Protein AF-0000000066293215 (afdb_homodimer)

InterPro domains:
  IPR032808 DoxX family [PF07681] (15-100)
  IPR051907 DoxX-like inner membrane-associated oxidoreductase [PTHR33452] (13-148)

Sequence (302 aa):
MKDCKMQGIGSGVSLLILRFFLAWEFFESGLEKWNGQNWFAEIQDRFPFPFNLIPADINWHVAMGSELIFPFLLIFGVLTRFSALSLTILISVAWYSIHADSGYNVCDNGYKLPLIYVVTLLILITQGAGKLSLDTLIKKVYPTKSWLKFLMKDCKMQGIGSGVSLLILRFFLAWEFFESGLEKWNGQNWFAEIQDRFPFPFNLIPADINWHVAMGSELIFPFLLIFGVLTRFSALSLTILISVAWYSIHADSGYNVCDNGYKLPLIYVVTLLILITQGAGKLSLDTLIKKVYPTKSWLKFL

Secondary structure (DSSP, 8-state):
--------HHHHHHHHHHHHHHHHHHHHHHHHHHTS---GGGGGGGSPTTTTTS-HHHHHHHHHHHHHHHHHHHHHTSSHHHHHHHHHHHHHHHIIIIIGGG-S-SSSS-SHHHHHHHHHHHHHHHH-S-SSSHHHHHHHH-TT-GGGGG-/--------HHHHHHHHHHHHHHHHHHHHHHHHHHTS---GGGGGGGSPTTTTTS-HHHHHHHHHHHHHHHHHHHHHTSSHHHHHHHHHHHHHHHIIIIIGGG-S-SSSS-SHHHHHHHHHHHHHHHH-S-SSSHHHHHHHH-TT-GGGGG-

Foldseek 3Di:
DPPPPAPDPVNLVVLLVLLLVLLVVLQVVLVCLVPDDQCQQVQLVQFDPPSNVPDSVVVSVVSSVLSNPLSVCSNQQHLQLVSLVVVLVSLVRVCRRFAVPQDQDDPRSHCVVSVVSNVSSVCCNVPGRHCRHVLVVCCVVVVPDPCNNSD/DPPPPAPDPVNLVVLLVLLLVLLVVLQVVLVCLVPDDQCQQVQLVQFDPPSNVPDSVVVSCVSSVLSNPLSVCSNQQHLQLVSLVVVLVSLVRVCRRFAVPQDQDDPRSHCVVSVVSNVSSVCCNVPGRHPRHVLVVCCVVVVPDPCNNSD

Structure (mmCIF, N/CA/C/O backbone):
data_AF-0000000066293215-model_v1
#
loop_
_entity.id
_entity.type
_entity.pdbx_description
1 polymer 'Uncharacterized protein HI_1602'
#
loop_
_atom_site.group_PDB
_atom_site.id
_atom_site.type_symbol
_atom_site.label_atom_id
_atom_site.label_alt_id
_atom_site.label_comp_id
_atom_site.label_asym_id
_atom_site.label_entity_id
_atom_site.label_seq_id
_atom_site.pdbx_PDB_ins_code
_atom_site.Cartn_x
_atom_site.Cartn_y
_atom_site.Cartn_z
_atom_site.occupancy
_atom_site.B_iso_or_equiv
_atom_site.auth_seq_id
_atom_site.auth_comp_id
_atom_site.auth_asym_id
_atom_site.auth_atom_id
_atom_site.pdbx_PDB_model_num
ATOM 1 N N . MET A 1 1 ? -17.25 25.5 5.809 1 34.31 1 MET A N 1
ATOM 2 C CA . MET A 1 1 ? -16.797 25 7.102 1 34.31 1 MET A CA 1
ATOM 3 C C . MET A 1 1 ? -15.5 24.219 6.961 1 34.31 1 MET A C 1
ATOM 5 O O . MET A 1 1 ? -15.383 23.344 6.098 1 34.31 1 MET A O 1
ATOM 9 N N . LYS A 1 2 ? -14.406 24.812 7.195 1 39 2 LYS A N 1
ATOM 10 C CA . LYS A 1 2 ? -13.094 24.188 7.242 1 39 2 LYS A CA 1
ATOM 11 C C . LYS A 1 2 ? -13.164 22.828 7.934 1 39 2 LYS A C 1
ATOM 13 O O . LYS A 1 2 ? -13.625 22.719 9.078 1 39 2 LYS A O 1
ATOM 18 N N . ASP A 1 3 ? -13.656 21.797 7.332 1 41.88 3 ASP A N 1
ATOM 19 C CA . ASP A 1 3 ? -13.828 20.516 8.008 1 41.88 3 ASP A CA 1
ATOM 20 C C . ASP A 1 3 ? -12.57 20.125 8.773 1 41.88 3 ASP A C 1
ATOM 22 O O . ASP A 1 3 ? -11.523 19.859 8.172 1 41.88 3 ASP A O 1
ATOM 26 N N . CYS A 1 4 ? -12.328 20.891 9.852 1 43.59 4 CYS A N 1
ATOM 27 C CA . CYS A 1 4 ? -11.305 20.547 10.828 1 43.59 4 CYS A CA 1
ATOM 28 C C . CYS A 1 4 ? -11.383 19.062 11.195 1 43.59 4 CYS A C 1
ATOM 30 O O . CYS A 1 4 ? -12.258 18.656 11.961 1 43.59 4 CYS A O 1
ATOM 32 N N . LYS A 1 5 ? -11.289 18.109 10.273 1 47.38 5 LYS A N 1
ATOM 33 C CA . LYS A 1 5 ? -11.5 16.734 10.711 1 47.38 5 LYS A CA 1
ATOM 34 C C . LYS A 1 5 ? -10.273 16.188 11.43 1 47.38 5 LYS A C 1
ATOM 36 O O . LYS A 1 5 ? -9.164 16.203 10.883 1 47.38 5 LYS A O 1
ATOM 41 N N . MET A 1 6 ? -10.211 16.328 12.766 1 51.22 6 MET A N 1
ATOM 42 C CA . MET A 1 6 ? -9.211 15.641 13.57 1 51.22 6 MET A CA 1
ATOM 43 C C . MET A 1 6 ? -8.992 14.211 13.07 1 51.22 6 MET A C 1
ATOM 45 O O . MET A 1 6 ? -9.945 13.531 12.695 1 51.22 6 MET A O 1
ATOM 49 N N . GLN A 1 7 ? -7.699 14.016 12.695 1 64.12 7 GLN A N 1
ATOM 50 C CA . GLN A 1 7 ? -7.449 12.609 12.383 1 64.12 7 GLN A CA 1
ATOM 51 C C . GLN A 1 7 ? -7.973 11.703 13.492 1 64.12 7 GLN A C 1
ATOM 53 O O . GLN A 1 7 ? -7.617 11.875 14.664 1 64.12 7 GLN A O 1
ATOM 58 N N . GLY A 1 8 ? -8.914 10.961 13.258 1 78.69 8 GLY A N 1
ATOM 59 C CA . GLY A 1 8 ? -9.461 10.039 14.234 1 78.69 8 GLY A CA 1
ATOM 60 C C . GLY A 1 8 ? -8.508 8.914 14.594 1 78.69 8 GLY A C 1
ATOM 61 O O . GLY A 1 8 ? -7.418 8.812 14.023 1 78.69 8 GLY A O 1
ATOM 62 N N . ILE A 1 9 ? -8.703 8.312 15.633 1 89.38 9 ILE A N 1
ATOM 63 C CA . ILE A 1 9 ? -7.926 7.18 16.125 1 89.38 9 ILE A CA 1
ATOM 64 C C . ILE A 1 9 ? -7.75 6.152 15.008 1 89.38 9 ILE A C 1
ATOM 66 O O . ILE A 1 9 ? -6.703 5.508 14.906 1 89.38 9 ILE A O 1
ATOM 70 N N . GLY A 1 10 ? -8.719 6.039 14.148 1 94.44 10 GLY A N 1
ATOM 71 C CA . GLY A 1 10 ? -8.641 5.109 13.031 1 94.44 10 GLY A CA 1
ATOM 72 C C . GLY A 1 10 ? -7.535 5.445 12.055 1 94.44 10 GLY A C 1
ATOM 73 O O . GLY A 1 10 ? -6.77 4.566 11.648 1 94.44 10 GLY A O 1
ATOM 74 N N . SER A 1 11 ? -7.48 6.699 11.703 1 94.81 11 SER A N 1
ATOM 75 C CA . SER A 1 11 ? -6.426 7.141 10.797 1 94.81 11 SER A CA 1
ATOM 76 C C . SER A 1 11 ? -5.047 6.961 11.43 1 94.81 11 SER A C 1
ATOM 78 O O . SER A 1 11 ? -4.098 6.559 10.758 1 94.81 11 SER A O 1
ATOM 80 N N . GLY A 1 12 ? -4.973 7.246 12.758 1 96.06 12 GLY A N 1
ATOM 81 C CA . GLY A 1 12 ? -3.715 7.02 13.453 1 96.06 12 GLY A CA 1
ATOM 82 C C . GLY A 1 12 ? -3.256 5.574 13.406 1 96.06 12 GLY A C 1
ATOM 83 O O . GLY A 1 12 ? -2.078 5.297 13.172 1 96.06 12 GLY A O 1
ATOM 84 N N . VAL A 1 13 ? -4.18 4.695 13.555 1 97.62 13 VAL A N 1
ATOM 85 C CA . VAL A 1 13 ? -3.867 3.271 13.586 1 97.62 13 VAL A CA 1
ATOM 86 C C . VAL A 1 13 ? -3.457 2.799 12.195 1 97.62 13 VAL A C 1
ATOM 88 O O . VAL A 1 13 ? -2.475 2.068 12.047 1 97.62 13 VAL A O 1
ATOM 91 N N . SER A 1 14 ? -4.188 3.201 11.18 1 98.25 14 SER A N 1
ATOM 92 C CA . SER A 1 14 ? -3.869 2.75 9.828 1 98.25 14 SER A CA 1
ATOM 93 C C . SER A 1 14 ? -2.516 3.281 9.375 1 98.25 14 SER A C 1
ATOM 95 O O . SER A 1 14 ? -1.76 2.578 8.695 1 98.25 14 SER A O 1
ATOM 97 N N . LEU A 1 15 ? -2.17 4.488 9.766 1 98.25 15 LEU A N 1
ATOM 98 C CA . LEU A 1 15 ? -0.874 5.051 9.406 1 98.25 15 LEU A CA 1
ATOM 99 C C . LEU A 1 15 ? 0.249 4.371 10.188 1 98.25 15 LEU A C 1
ATOM 101 O O . LEU A 1 15 ? 1.354 4.203 9.664 1 98.25 15 LEU A O 1
ATOM 105 N N . LEU A 1 16 ? -0.058 3.998 11.414 1 98.62 16 LEU A N 1
ATOM 106 C CA . LEU A 1 16 ? 0.91 3.244 12.203 1 98.62 16 LEU A CA 1
ATOM 107 C C . LEU A 1 16 ? 1.202 1.894 11.555 1 98.62 16 LEU A C 1
ATOM 109 O O . LEU A 1 16 ? 2.365 1.506 11.422 1 98.62 16 LEU A O 1
ATOM 113 N N . ILE A 1 17 ? 0.176 1.221 11.164 1 98.88 17 ILE A N 1
ATOM 114 C CA . ILE A 1 17 ? 0.321 -0.086 10.531 1 98.88 17 ILE A CA 1
ATOM 115 C C . ILE A 1 17 ? 1.104 0.055 9.227 1 98.88 17 ILE A C 1
ATOM 117 O O . ILE A 1 17 ? 1.99 -0.752 8.938 1 98.88 17 ILE A O 1
ATOM 121 N N . LEU A 1 18 ? 0.803 1.07 8.469 1 98.88 18 LEU A N 1
ATOM 122 C CA . LEU A 1 18 ? 1.51 1.322 7.219 1 98.88 18 LEU A CA 1
ATOM 123 C C . LEU A 1 18 ? 2.994 1.559 7.469 1 98.88 18 LEU A C 1
ATOM 125 O O . LEU A 1 18 ? 3.844 1.024 6.754 1 98.88 18 LEU A O 1
ATOM 129 N N . ARG A 1 19 ? 3.307 2.344 8.461 1 98.88 19 ARG A N 1
ATOM 130 C CA . ARG A 1 19 ? 4.703 2.605 8.805 1 98.88 19 ARG A CA 1
ATOM 131 C C . ARG A 1 19 ? 5.43 1.315 9.164 1 98.88 19 ARG A C 1
ATOM 133 O O . ARG A 1 19 ? 6.562 1.096 8.734 1 98.88 19 ARG A O 1
ATOM 140 N N . PHE A 1 20 ? 4.777 0.51 9.922 1 98.94 20 PHE A N 1
ATOM 141 C CA . PHE A 1 20 ? 5.402 -0.743 10.336 1 98.94 20 PHE A CA 1
ATOM 142 C C . PHE A 1 20 ? 5.613 -1.66 9.133 1 98.94 20 PHE A C 1
ATOM 144 O O . PHE A 1 20 ? 6.656 -2.303 9.016 1 98.94 20 PHE A O 1
ATOM 151 N N . PHE A 1 21 ? 4.664 -1.716 8.281 1 98.88 21 PHE A N 1
ATOM 152 C CA . PHE A 1 21 ? 4.77 -2.543 7.086 1 98.88 21 PHE A CA 1
ATOM 153 C C . PHE A 1 21 ? 5.945 -2.098 6.219 1 98.88 21 PHE A C 1
ATOM 155 O O . PHE A 1 21 ? 6.785 -2.914 5.836 1 98.88 21 PHE A O 1
ATOM 162 N N . LEU A 1 22 ? 6 -0.794 5.938 1 98.94 22 LEU A N 1
ATOM 163 C CA . LEU A 1 22 ? 7.066 -0.254 5.102 1 98.94 22 LEU A CA 1
ATOM 164 C C . LEU A 1 22 ? 8.422 -0.433 5.773 1 98.94 22 LEU A C 1
ATOM 166 O O . LEU A 1 22 ? 9.414 -0.749 5.105 1 98.94 22 LEU A O 1
ATOM 170 N N . ALA A 1 23 ? 8.414 -0.198 7.102 1 98.94 23 ALA A N 1
ATOM 171 C CA . ALA A 1 23 ? 9.656 -0.386 7.84 1 98.94 23 ALA A CA 1
ATOM 172 C C . ALA A 1 23 ? 10.18 -1.811 7.676 1 98.94 23 ALA A C 1
ATOM 174 O O . ALA A 1 23 ? 11.367 -2.018 7.402 1 98.94 23 ALA A O 1
ATOM 175 N N . TRP A 1 24 ? 9.344 -2.742 7.801 1 98.81 24 TRP A N 1
ATOM 176 C CA . TRP A 1 24 ? 9.742 -4.137 7.68 1 98.81 24 TRP A CA 1
ATOM 177 C C . TRP A 1 24 ? 10.305 -4.426 6.285 1 98.81 24 TRP A C 1
ATOM 179 O O . TRP A 1 24 ? 11.352 -5.055 6.148 1 98.81 24 TRP A O 1
ATOM 189 N N . GLU A 1 25 ? 9.594 -3.977 5.254 1 98.69 25 GLU A N 1
ATOM 190 C CA . GLU A 1 25 ? 9.969 -4.277 3.875 1 98.69 25 GLU A CA 1
ATOM 191 C C . GLU A 1 25 ? 11.344 -3.707 3.539 1 98.69 25 GLU A C 1
ATOM 193 O O . GLU A 1 25 ? 12.188 -4.406 2.982 1 98.69 25 GLU A O 1
ATOM 198 N N . PHE A 1 26 ? 11.57 -2.482 3.902 1 98.88 26 PHE A N 1
ATOM 199 C CA . PHE A 1 26 ? 12.844 -1.859 3.562 1 98.88 26 PHE A CA 1
ATOM 200 C C . PHE A 1 26 ? 13.961 -2.383 4.457 1 98.88 26 PHE A C 1
ATOM 202 O O . PHE A 1 26 ? 15.094 -2.543 4.012 1 98.88 26 PHE A O 1
ATOM 209 N N . PHE A 1 27 ? 13.633 -2.639 5.727 1 98.81 27 PHE A N 1
ATOM 210 C CA . PHE A 1 27 ? 14.648 -3.156 6.637 1 98.81 27 PHE A CA 1
ATOM 211 C C . PHE A 1 27 ? 15.156 -4.516 6.168 1 98.81 27 PHE A C 1
ATOM 213 O O . PHE A 1 27 ? 16.359 -4.789 6.223 1 98.81 27 PHE A O 1
ATOM 220 N N . GLU A 1 28 ? 14.234 -5.375 5.77 1 97.75 28 GLU A N 1
ATOM 221 C CA . GLU A 1 28 ? 14.617 -6.676 5.234 1 97.75 28 GLU A CA 1
ATOM 222 C C . GLU A 1 28 ? 15.586 -6.527 4.066 1 97.75 28 GLU A C 1
ATOM 224 O O . GLU A 1 28 ? 16.578 -7.262 3.969 1 97.75 28 GLU A O 1
ATOM 229 N N . SER A 1 29 ? 15.273 -5.629 3.193 1 97.56 29 SER A N 1
ATOM 230 C CA . SER A 1 29 ? 16.156 -5.355 2.059 1 97.56 29 SER A CA 1
ATOM 231 C C . SER A 1 29 ? 17.516 -4.859 2.523 1 97.56 29 SER A C 1
ATOM 233 O O . SER A 1 29 ? 18.547 -5.262 1.979 1 97.56 29 SER A O 1
ATOM 235 N N . GLY A 1 30 ? 17.531 -3.979 3.514 1 98.5 30 GLY A N 1
ATOM 236 C CA . GLY A 1 30 ? 18.781 -3.496 4.082 1 98.5 30 GLY A CA 1
ATOM 237 C C . GLY A 1 30 ? 19.609 -4.598 4.699 1 98.5 30 GLY A C 1
ATOM 238 O O . GLY A 1 30 ? 20.828 -4.625 4.531 1 98.5 30 GLY A O 1
ATOM 239 N N . LEU A 1 31 ? 18.984 -5.48 5.375 1 98.25 31 LEU A N 1
ATOM 240 C CA . LEU A 1 31 ? 19.688 -6.602 6 1 98.25 31 LEU A CA 1
ATOM 241 C C . LEU A 1 31 ? 20.281 -7.527 4.945 1 98.25 31 LEU A C 1
ATOM 243 O O . LEU A 1 31 ? 21.359 -8.07 5.133 1 98.25 31 LEU A O 1
ATOM 247 N N . GLU A 1 32 ? 19.547 -7.754 3.902 1 97.38 32 GLU A N 1
ATOM 248 C CA . GLU A 1 32 ? 20.062 -8.562 2.801 1 97.38 32 GLU A CA 1
ATOM 249 C C . GLU A 1 32 ? 21.344 -7.953 2.229 1 97.38 32 GLU A C 1
ATOM 251 O O . GLU A 1 32 ? 22.297 -8.672 1.922 1 97.38 32 GLU A O 1
ATOM 256 N N . LYS A 1 33 ? 21.344 -6.629 2.107 1 98.12 33 LYS A N 1
ATOM 257 C CA . LYS A 1 33 ? 22.547 -5.965 1.61 1 98.12 33 LYS A CA 1
ATOM 258 C C . LYS A 1 33 ? 23.672 -6.035 2.633 1 98.12 33 LYS A C 1
ATOM 260 O O . LYS A 1 33 ? 24.828 -6.258 2.27 1 98.12 33 LYS A O 1
ATOM 265 N N . TRP A 1 34 ? 23.281 -5.898 3.865 1 98.19 34 TRP A N 1
ATOM 266 C CA . TRP A 1 34 ? 24.25 -5.93 4.945 1 98.19 34 TRP A CA 1
ATOM 267 C C . TRP A 1 34 ? 24.938 -7.289 5.02 1 98.19 34 TRP A C 1
ATOM 269 O O . TRP A 1 34 ? 26.156 -7.367 5.242 1 98.19 34 TRP A O 1
ATOM 279 N N . ASN A 1 35 ? 24.234 -8.312 4.727 1 98.06 35 ASN A N 1
ATOM 280 C CA . ASN A 1 35 ? 24.734 -9.672 4.879 1 98.06 35 ASN A CA 1
ATOM 281 C C . ASN A 1 35 ? 25.203 -10.25 3.545 1 98.06 35 ASN A C 1
ATOM 283 O O . ASN A 1 35 ? 25.641 -11.398 3.48 1 98.06 35 ASN A O 1
ATOM 287 N N . GLY A 1 36 ? 25.031 -9.453 2.518 1 97.06 36 GLY A N 1
ATOM 288 C CA . GLY A 1 36 ? 25.328 -10 1.2 1 97.06 36 GLY A CA 1
ATOM 289 C C . GLY A 1 36 ? 26.531 -9.352 0.541 1 97.06 36 GLY A C 1
ATOM 290 O O . GLY A 1 36 ? 27.297 -8.648 1.196 1 97.06 36 GLY A O 1
ATOM 291 N N . GLN A 1 37 ? 26.688 -9.711 -0.78 1 97.38 37 GLN A N 1
ATOM 292 C CA . GLN A 1 37 ? 27.766 -9.156 -1.595 1 97.38 37 GLN A CA 1
ATOM 293 C C . GLN A 1 37 ? 27.281 -7.98 -2.434 1 97.38 37 GLN A C 1
ATOM 295 O O . GLN A 1 37 ? 26.156 -8.008 -2.955 1 97.38 37 GLN A O 1
ATOM 300 N N . ASN A 1 38 ? 28.141 -7.035 -2.516 1 97.88 38 ASN A N 1
ATOM 301 C CA . ASN A 1 38 ? 27.828 -5.848 -3.303 1 97.88 38 ASN A CA 1
ATOM 302 C C . ASN A 1 38 ? 27.797 -6.156 -4.797 1 97.88 38 ASN A C 1
ATOM 304 O O . ASN A 1 38 ? 28.859 -6.324 -5.414 1 97.88 38 ASN A O 1
ATOM 308 N N . TRP A 1 39 ? 26.688 -6.215 -5.375 1 97.44 39 TRP A N 1
ATOM 309 C CA . TRP A 1 39 ? 26.547 -6.516 -6.793 1 97.44 39 TRP A CA 1
ATOM 310 C C . TRP A 1 39 ? 26.266 -5.25 -7.594 1 97.44 39 TRP A C 1
ATOM 312 O O . TRP A 1 39 ? 25.969 -5.312 -8.789 1 97.44 39 TRP A O 1
ATOM 322 N N . PHE A 1 40 ? 26.297 -4.078 -6.949 1 97.75 40 PHE A N 1
ATOM 323 C CA . PHE A 1 40 ? 25.969 -2.822 -7.617 1 97.75 40 PHE A CA 1
ATOM 324 C C . PHE A 1 40 ? 26.984 -2.514 -8.711 1 97.75 40 PHE A C 1
ATOM 326 O O . PHE A 1 40 ? 26.656 -1.858 -9.703 1 97.75 40 PHE A O 1
ATOM 333 N N . ALA A 1 41 ? 28.188 -2.977 -8.562 1 96.69 41 ALA A N 1
ATOM 334 C CA . ALA A 1 41 ? 29.203 -2.766 -9.594 1 96.69 41 ALA A CA 1
ATOM 335 C C . ALA A 1 41 ? 28.766 -3.365 -10.922 1 96.69 41 ALA A C 1
ATOM 337 O O . ALA A 1 41 ? 29.047 -2.809 -11.984 1 96.69 41 ALA A O 1
ATOM 338 N N . GLU A 1 42 ? 28 -4.441 -10.844 1 97.31 42 GLU A N 1
ATOM 339 C CA . GLU A 1 42 ? 27.578 -5.18 -12.031 1 97.31 42 GLU A CA 1
ATOM 340 C C . GLU A 1 42 ? 26.469 -4.438 -12.773 1 97.31 42 GLU A C 1
ATOM 342 O O . GLU A 1 42 ? 26.203 -4.723 -13.945 1 97.31 42 GLU A O 1
ATOM 347 N N . ILE A 1 43 ? 25.859 -3.488 -12.133 1 96.38 43 ILE A N 1
ATOM 348 C CA . ILE A 1 43 ? 24.719 -2.834 -12.789 1 96.38 43 ILE A CA 1
ATOM 349 C C . ILE A 1 43 ? 24.922 -1.319 -12.766 1 96.38 43 ILE A C 1
ATOM 351 O O . ILE A 1 43 ? 23.953 -0.557 -12.859 1 96.38 43 ILE A O 1
ATOM 355 N N . GLN A 1 44 ? 26.047 -0.838 -12.523 1 96.38 44 GLN A N 1
ATOM 356 C CA . GLN A 1 44 ? 26.359 0.581 -12.391 1 96.38 44 GLN A CA 1
ATOM 357 C C . GLN A 1 44 ? 25.797 1.379 -13.562 1 96.38 44 GLN A C 1
ATOM 359 O O . GLN A 1 44 ? 25.266 2.477 -13.375 1 96.38 44 GLN A O 1
ATOM 364 N N . ASP A 1 45 ? 25.828 0.861 -14.734 1 95.94 45 ASP A N 1
ATOM 365 C CA . ASP A 1 45 ? 25.406 1.558 -15.945 1 95.94 45 ASP A CA 1
ATOM 366 C C . ASP A 1 45 ? 23.891 1.662 -16.016 1 95.94 45 ASP A C 1
ATOM 368 O O . ASP A 1 45 ? 23.359 2.426 -16.828 1 95.94 45 ASP A O 1
ATOM 372 N N . ARG A 1 46 ? 23.266 0.916 -15.156 1 97.19 46 ARG A N 1
ATOM 373 C CA . ARG A 1 46 ? 21.797 0.901 -15.18 1 97.19 46 ARG A CA 1
ATOM 374 C C . ARG A 1 46 ? 21.219 1.939 -14.219 1 97.19 46 ARG A C 1
ATOM 376 O O . ARG A 1 46 ? 20.016 2.209 -14.234 1 97.19 46 ARG A O 1
ATOM 383 N N . PHE A 1 47 ? 22.109 2.518 -13.422 1 98.12 47 PHE A N 1
ATOM 384 C CA . PHE A 1 47 ? 21.609 3.529 -12.492 1 98.12 47 PHE A CA 1
ATOM 385 C C . PHE A 1 47 ? 21.266 4.82 -13.227 1 98.12 47 PHE A C 1
ATOM 387 O O . PHE A 1 47 ? 21.984 5.219 -14.156 1 98.12 47 PHE A O 1
ATOM 394 N N . PRO A 1 48 ? 20.25 5.473 -12.805 1 98.12 48 PRO A N 1
ATOM 395 C CA . PRO A 1 48 ? 19.953 6.789 -13.383 1 98.12 48 PRO A CA 1
ATOM 396 C C . PRO A 1 48 ? 20.859 7.891 -12.836 1 98.12 48 PRO A C 1
ATOM 398 O O . PRO A 1 48 ? 21.469 7.727 -11.773 1 98.12 48 PRO A O 1
ATOM 401 N N . PHE A 1 49 ? 20.953 8.977 -13.68 1 97.25 49 PHE A N 1
ATOM 402 C CA . PHE A 1 49 ? 21.609 10.172 -13.172 1 97.25 49 PHE A CA 1
ATOM 403 C C . PHE A 1 49 ? 20.969 10.641 -11.875 1 97.25 49 PHE A C 1
ATOM 405 O O . PHE A 1 49 ? 19.734 10.68 -11.766 1 97.25 49 PHE A O 1
ATOM 412 N N . PRO A 1 50 ? 21.797 11.016 -10.875 1 97.25 50 PRO A N 1
ATOM 413 C CA . PRO A 1 50 ? 23.266 11.109 -10.82 1 97.25 50 PRO A CA 1
ATOM 414 C C . PRO A 1 50 ? 23.922 9.859 -10.234 1 97.25 50 PRO A C 1
ATOM 416 O O . PRO A 1 50 ? 25.125 9.844 -10 1 97.25 50 PRO A O 1
ATOM 419 N N . PHE A 1 51 ? 23.109 8.82 -10.023 1 98 51 PHE A N 1
ATOM 420 C CA . PHE A 1 51 ? 23.609 7.656 -9.305 1 98 51 PHE A CA 1
ATOM 421 C C . PHE A 1 51 ? 24.562 6.848 -10.18 1 98 51 PHE A C 1
ATOM 423 O O . PHE A 1 51 ? 25.406 6.109 -9.664 1 98 51 PHE A O 1
ATOM 430 N N . ASN A 1 52 ? 24.422 7.004 -11.438 1 97.62 52 ASN A N 1
ATOM 431 C CA . ASN A 1 52 ? 25.328 6.324 -12.352 1 97.62 52 ASN A CA 1
ATOM 432 C C . ASN A 1 52 ? 26.734 6.934 -12.312 1 97.62 52 ASN A C 1
ATOM 434 O O . ASN A 1 52 ? 27.703 6.324 -12.773 1 97.62 52 ASN A O 1
ATOM 438 N N . LEU A 1 53 ? 26.844 8.164 -11.758 1 97.56 53 LEU A N 1
ATOM 439 C CA . LEU A 1 53 ? 28.125 8.836 -11.664 1 97.56 53 LEU A CA 1
ATOM 440 C C . LEU A 1 53 ? 28.781 8.578 -10.32 1 97.56 53 LEU A C 1
ATOM 442 O O . LEU A 1 53 ? 29.969 8.859 -10.133 1 97.56 53 LEU A O 1
ATOM 446 N N . ILE A 1 54 ? 28.047 8.07 -9.383 1 97.94 54 ILE A N 1
ATOM 447 C CA . ILE A 1 54 ? 28.531 7.766 -8.039 1 97.94 54 ILE A CA 1
ATOM 448 C C . ILE A 1 54 ? 29.078 6.348 -8 1 97.94 54 ILE A C 1
ATOM 450 O O . ILE A 1 54 ? 28.484 5.418 -8.539 1 97.94 54 ILE A O 1
ATOM 454 N N . PRO A 1 55 ? 30.297 6.195 -7.387 1 98.25 55 PRO A N 1
ATOM 455 C CA . PRO A 1 55 ? 30.859 4.844 -7.301 1 98.25 55 PRO A CA 1
ATOM 456 C C . PRO A 1 55 ? 29.891 3.838 -6.691 1 98.25 55 PRO A C 1
ATOM 458 O O . PRO A 1 55 ? 29.172 4.168 -5.746 1 98.25 55 PRO A O 1
ATOM 461 N N . ALA A 1 56 ? 29.953 2.602 -7.207 1 98 56 ALA A N 1
ATOM 462 C CA . ALA A 1 56 ? 29.031 1.54 -6.809 1 98 56 ALA A CA 1
ATOM 463 C C . ALA A 1 56 ? 29.109 1.28 -5.305 1 98 56 ALA A C 1
ATOM 465 O O . ALA A 1 56 ? 28.094 1.03 -4.656 1 98 56 ALA A O 1
ATOM 466 N N . ASP A 1 57 ? 30.281 1.343 -4.805 1 98.19 57 ASP A N 1
ATOM 467 C CA . ASP A 1 57 ? 30.469 1.089 -3.379 1 98.19 57 ASP A CA 1
ATOM 468 C C . ASP A 1 57 ? 29.719 2.121 -2.537 1 98.19 57 ASP A C 1
ATOM 470 O O . ASP A 1 57 ? 29.109 1.778 -1.524 1 98.19 57 ASP A O 1
ATOM 474 N N . ILE A 1 58 ? 29.766 3.336 -2.955 1 98.5 58 ILE A N 1
ATOM 475 C CA . ILE A 1 58 ? 29.062 4.398 -2.242 1 98.5 58 ILE A CA 1
ATOM 476 C C . ILE A 1 58 ? 27.547 4.207 -2.381 1 98.5 58 ILE A C 1
ATOM 478 O O . ILE A 1 58 ? 26.812 4.273 -1.392 1 98.5 58 ILE A O 1
ATOM 482 N N . ASN A 1 59 ? 27.109 3.92 -3.594 1 98.62 59 ASN A N 1
ATOM 483 C CA . ASN A 1 59 ? 25.688 3.66 -3.812 1 98.62 59 ASN A CA 1
ATOM 484 C C . ASN A 1 59 ? 25.188 2.518 -2.934 1 98.62 59 ASN A C 1
ATOM 486 O O . ASN A 1 59 ? 24.109 2.598 -2.363 1 98.62 59 ASN A O 1
ATOM 490 N N . TRP A 1 60 ? 26.016 1.455 -2.834 1 98.56 60 TRP A N 1
ATOM 491 C CA . TRP A 1 60 ? 25.656 0.286 -2.037 1 98.56 60 TRP A CA 1
ATOM 492 C C . TRP A 1 60 ? 25.469 0.661 -0.569 1 98.56 60 TRP A C 1
ATOM 494 O O . TRP A 1 60 ? 24.453 0.323 0.046 1 98.56 60 TRP A O 1
ATOM 504 N N . HIS A 1 61 ? 26.359 1.419 -0.07 1 98.56 61 HIS A N 1
ATOM 505 C CA . HIS A 1 61 ? 26.328 1.744 1.352 1 98.56 61 HIS A CA 1
ATOM 506 C C . HIS A 1 61 ? 25.234 2.768 1.663 1 98.56 61 HIS A C 1
ATOM 508 O O . HIS A 1 61 ? 24.625 2.725 2.734 1 98.56 61 HIS A O 1
ATOM 514 N N . VAL A 1 62 ? 25.062 3.658 0.723 1 98.62 62 VAL A N 1
ATOM 515 C CA . VAL A 1 62 ? 23.984 4.633 0.908 1 98.62 62 VAL A CA 1
ATOM 516 C C . VAL A 1 62 ? 22.641 3.926 0.896 1 98.62 62 VAL A C 1
ATOM 518 O O . VAL A 1 62 ? 21.781 4.184 1.752 1 98.62 62 VAL A O 1
ATOM 521 N N . ALA A 1 63 ? 22.438 3.045 -0.067 1 98.75 63 ALA A N 1
ATOM 522 C CA . ALA A 1 63 ? 21.188 2.289 -0.146 1 98.75 63 ALA A CA 1
ATOM 523 C C . ALA A 1 63 ? 20.984 1.441 1.106 1 98.75 63 ALA A C 1
ATOM 525 O O . ALA A 1 63 ? 19.922 1.503 1.736 1 98.75 63 ALA A O 1
ATOM 526 N N . MET A 1 64 ? 22.016 0.709 1.445 1 98.81 64 MET A N 1
ATOM 527 C CA . MET A 1 64 ? 21.969 -0.146 2.629 1 98.81 64 MET A CA 1
ATOM 528 C C . MET A 1 64 ? 21.688 0.673 3.881 1 98.81 64 MET A C 1
ATOM 530 O O . MET A 1 64 ? 20.781 0.335 4.656 1 98.81 64 MET A O 1
ATOM 534 N N . GLY A 1 65 ? 22.453 1.724 4.086 1 98.81 65 GLY A N 1
ATOM 535 C CA . GLY A 1 65 ? 22.25 2.584 5.242 1 98.81 65 GLY A CA 1
ATOM 536 C C . GLY A 1 65 ? 20.859 3.174 5.312 1 98.81 65 GLY A C 1
ATOM 537 O O . GLY A 1 65 ? 20.234 3.191 6.379 1 98.81 65 GLY A O 1
ATOM 538 N N . SER A 1 66 ? 20.359 3.678 4.184 1 98.88 66 SER A N 1
ATOM 539 C CA . SER A 1 66 ? 19 4.223 4.121 1 98.88 66 SER A CA 1
ATOM 540 C C . SER A 1 66 ? 17.969 3.172 4.496 1 98.88 66 SER A C 1
ATOM 542 O O . SER A 1 66 ? 17.031 3.453 5.25 1 98.88 66 SER A O 1
ATOM 544 N N . GLU A 1 67 ? 18.172 1.986 4.035 1 98.88 67 GLU A N 1
ATOM 545 C CA . GLU A 1 67 ? 17.219 0.906 4.25 1 98.88 67 GLU A CA 1
ATOM 546 C C . GLU A 1 67 ? 17.281 0.39 5.684 1 98.88 67 GLU A C 1
ATOM 548 O O . GLU A 1 67 ? 16.375 -0.299 6.145 1 98.88 67 GLU A O 1
ATOM 553 N N . LEU A 1 68 ? 18.359 0.689 6.363 1 98.75 68 LEU A N 1
ATOM 554 C CA . LEU A 1 68 ? 18.469 0.263 7.754 1 98.75 68 LEU A CA 1
ATOM 555 C C . LEU A 1 68 ? 18.031 1.376 8.695 1 98.75 68 LEU A C 1
ATOM 557 O O . LEU A 1 68 ? 17.344 1.117 9.695 1 98.75 68 LEU A O 1
ATOM 561 N N . ILE A 1 69 ? 18.312 2.611 8.375 1 98.81 69 ILE A N 1
ATOM 562 C CA . ILE A 1 69 ? 18.141 3.736 9.281 1 98.81 69 ILE A CA 1
ATOM 563 C C . ILE A 1 69 ? 16.703 4.266 9.172 1 98.81 69 ILE A C 1
ATOM 565 O O . ILE A 1 69 ? 16 4.391 10.172 1 98.81 69 ILE A O 1
ATOM 569 N N . PHE A 1 70 ? 16.234 4.516 7.938 1 98.81 70 PHE A N 1
ATOM 570 C CA . PHE A 1 70 ? 14.953 5.184 7.758 1 98.81 70 PHE A CA 1
ATOM 571 C C . PHE A 1 70 ? 13.812 4.297 8.25 1 98.81 70 PHE A C 1
ATOM 573 O O . PHE A 1 70 ? 12.844 4.793 8.828 1 98.81 70 PHE A O 1
ATOM 580 N N . PRO A 1 71 ? 13.891 2.971 8.031 1 98.81 71 PRO A N 1
ATOM 581 C CA . PRO A 1 71 ? 12.859 2.119 8.617 1 98.81 71 PRO A CA 1
ATOM 582 C C . PRO A 1 71 ? 12.781 2.242 10.141 1 98.81 71 PRO A C 1
ATOM 584 O O . PRO A 1 71 ? 11.688 2.219 10.711 1 98.81 71 PRO A O 1
ATOM 587 N N . PHE A 1 72 ? 13.859 2.395 10.742 1 98.31 72 PHE A N 1
ATOM 588 C CA . PHE A 1 72 ? 13.875 2.582 12.188 1 98.31 72 PHE A CA 1
ATOM 589 C C . PHE A 1 72 ? 13.156 3.867 12.578 1 98.31 72 PHE A C 1
ATOM 591 O O . PHE A 1 72 ? 12.406 3.896 13.555 1 98.31 72 PHE A O 1
ATOM 598 N N . LEU A 1 73 ? 13.367 4.918 11.852 1 98.69 73 LEU A N 1
ATOM 599 C CA . LEU A 1 73 ? 12.68 6.184 12.094 1 98.69 73 LEU A CA 1
ATOM 600 C C . LEU A 1 73 ? 11.188 6.043 11.836 1 98.69 73 LEU A C 1
ATOM 602 O O . LEU A 1 73 ? 10.367 6.602 12.57 1 98.69 73 LEU A O 1
ATOM 606 N N . LEU A 1 74 ? 10.828 5.258 10.828 1 98.75 74 LEU A N 1
ATOM 607 C CA . LEU A 1 74 ? 9.422 5.059 10.492 1 98.75 74 LEU A CA 1
ATOM 608 C C . LEU A 1 74 ? 8.688 4.34 11.625 1 98.75 74 LEU A C 1
ATOM 610 O O . LEU A 1 74 ? 7.547 4.672 11.938 1 98.75 74 LEU A O 1
ATOM 614 N N . ILE A 1 75 ? 9.328 3.406 12.25 1 98.75 75 ILE A N 1
ATOM 615 C CA . ILE A 1 75 ? 8.703 2.629 13.312 1 98.75 75 ILE A CA 1
ATOM 616 C C . ILE A 1 75 ? 8.234 3.561 14.43 1 98.75 75 ILE A C 1
ATOM 618 O O . ILE A 1 75 ? 7.105 3.441 14.914 1 98.75 75 ILE A O 1
ATOM 622 N N . PHE A 1 76 ? 8.953 4.57 14.734 1 98.12 76 PHE A N 1
ATOM 623 C CA . PHE A 1 76 ? 8.641 5.457 15.844 1 98.12 76 PHE A CA 1
ATOM 624 C C . PHE A 1 76 ? 7.887 6.691 15.359 1 98.12 76 PHE A C 1
ATOM 626 O O . PHE A 1 76 ? 7.328 7.441 16.156 1 98.12 76 PHE A O 1
ATOM 633 N N . GLY A 1 77 ? 7.844 6.801 14.102 1 98.06 77 GLY A N 1
ATOM 634 C CA . GLY A 1 77 ? 7.211 7.988 13.555 1 98.06 77 GLY A CA 1
ATOM 635 C C . GLY A 1 77 ? 7.98 9.266 13.836 1 98.06 77 GLY A C 1
ATOM 636 O O . GLY A 1 77 ? 7.414 10.242 14.328 1 98.06 77 GLY A O 1
ATOM 637 N N . VAL A 1 78 ? 9.258 9.227 13.539 1 97 78 VAL A N 1
ATOM 638 C CA . VAL A 1 78 ? 10.125 10.398 13.656 1 97 78 VAL A CA 1
ATOM 639 C C . VAL A 1 78 ? 10.672 10.773 12.281 1 97 78 VAL A C 1
ATOM 641 O O . VAL A 1 78 ? 11.117 9.906 11.531 1 97 78 VAL A O 1
ATOM 644 N N . LEU A 1 79 ? 10.578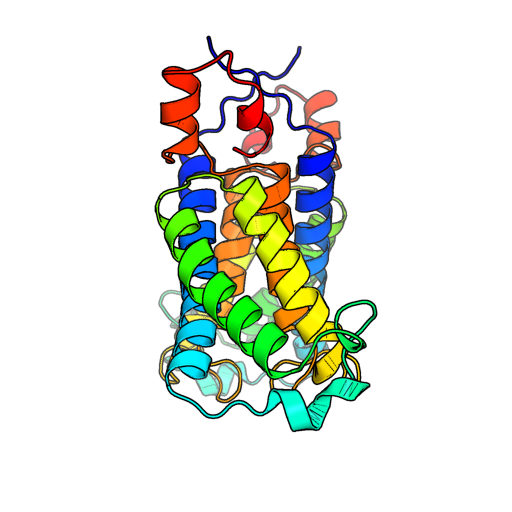 12.102 11.922 1 97.38 79 LEU A N 1
ATOM 645 C CA . LEU A 1 79 ? 11.008 12.562 10.609 1 97.38 79 LEU A CA 1
ATOM 646 C C . LEU A 1 79 ? 10.383 11.719 9.5 1 97.38 79 LEU A C 1
ATOM 648 O O . LEU A 1 79 ? 11.086 11.281 8.578 1 97.38 79 LEU A O 1
ATOM 652 N N . THR A 1 80 ? 9.125 11.477 9.672 1 98.12 80 THR A N 1
ATOM 653 C CA . THR A 1 80 ? 8.422 10.516 8.82 1 98.12 80 THR A CA 1
ATOM 654 C C . THR A 1 80 ? 8.414 10.984 7.371 1 98.12 80 THR A C 1
ATOM 656 O O . THR A 1 80 ? 8.719 10.211 6.461 1 98.12 80 THR A O 1
ATOM 659 N N . ARG A 1 81 ? 8.109 12.18 7.094 1 97.62 81 ARG A N 1
ATOM 660 C CA . ARG A 1 81 ? 8.055 12.68 5.723 1 97.62 81 ARG A CA 1
ATOM 661 C C . ARG A 1 81 ? 9.43 12.617 5.059 1 97.62 81 ARG A C 1
ATOM 663 O O . ARG A 1 81 ? 9.539 12.258 3.887 1 97.62 81 ARG A O 1
ATOM 670 N N . PHE A 1 82 ? 10.438 12.977 5.836 1 98.12 82 PHE A N 1
ATOM 671 C CA . PHE A 1 82 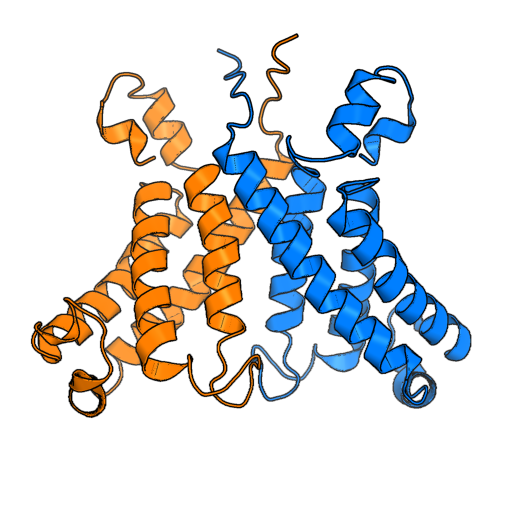? 11.797 12.914 5.309 1 98.12 82 PHE A CA 1
ATOM 672 C C . PHE A 1 82 ? 12.195 11.477 4.992 1 98.12 82 PHE A C 1
ATOM 674 O O . PHE A 1 82 ? 12.742 11.203 3.922 1 98.12 82 PHE A O 1
ATOM 681 N N . SER A 1 83 ? 11.898 10.594 5.922 1 98.81 83 SER A N 1
ATOM 682 C CA . SER A 1 83 ? 12.203 9.18 5.723 1 98.81 83 SER A CA 1
ATOM 683 C C . SER A 1 83 ? 11.445 8.617 4.52 1 98.81 83 SER A C 1
ATOM 685 O O . SER A 1 83 ? 12.031 7.914 3.691 1 98.81 83 SER A O 1
ATOM 687 N N . ALA A 1 84 ? 10.227 8.945 4.422 1 98.88 84 ALA A N 1
ATOM 688 C CA . ALA A 1 84 ? 9.406 8.453 3.316 1 98.88 84 ALA A CA 1
ATOM 689 C C . ALA A 1 84 ? 9.914 8.992 1.98 1 98.88 84 ALA A C 1
ATOM 691 O O . ALA A 1 84 ? 9.953 8.258 0.987 1 98.88 84 ALA A O 1
ATOM 692 N N . LEU A 1 85 ? 10.297 10.227 1.922 1 98.75 85 LEU A N 1
ATOM 693 C CA . LEU A 1 85 ? 10.836 10.805 0.696 1 98.75 85 LEU A CA 1
ATOM 694 C C . LEU A 1 85 ? 12.133 10.125 0.295 1 98.75 85 LEU A C 1
ATOM 696 O O . LEU A 1 85 ? 12.328 9.789 -0.877 1 98.75 85 LEU A O 1
ATOM 700 N N . SER A 1 86 ? 12.961 9.93 1.242 1 98.81 86 SER A N 1
ATOM 701 C CA . SER A 1 86 ? 14.242 9.281 0.986 1 98.81 86 SER A CA 1
ATOM 702 C C . SER A 1 86 ? 14.047 7.863 0.463 1 98.81 86 SER A C 1
ATOM 704 O O . SER A 1 86 ? 14.688 7.461 -0.51 1 98.81 86 SER A O 1
ATOM 706 N N . LEU A 1 87 ? 13.164 7.164 1.064 1 98.94 87 LEU A N 1
ATOM 707 C CA . LEU A 1 87 ? 12.906 5.793 0.644 1 98.94 87 LEU A CA 1
ATOM 708 C C . LEU A 1 87 ? 12.219 5.766 -0.718 1 98.94 87 LEU A C 1
ATOM 710 O O . LEU A 1 87 ? 12.414 4.828 -1.498 1 98.94 87 LEU A O 1
ATOM 714 N N . THR A 1 88 ? 11.438 6.793 -0.989 1 98.94 88 THR A N 1
ATOM 715 C CA . THR A 1 88 ? 10.828 6.898 -2.311 1 98.94 88 THR A CA 1
ATOM 716 C C . THR A 1 88 ? 11.898 7.047 -3.389 1 98.94 88 THR A C 1
ATOM 718 O O . THR A 1 88 ? 11.828 6.398 -4.434 1 98.94 88 THR A O 1
ATOM 721 N N . ILE A 1 89 ? 12.852 7.895 -3.107 1 98.81 89 ILE A N 1
ATOM 722 C CA . ILE A 1 89 ? 13.953 8.055 -4.047 1 98.81 89 ILE A CA 1
ATOM 723 C C . ILE A 1 89 ? 14.688 6.73 -4.219 1 98.81 89 ILE A C 1
ATOM 725 O O . ILE A 1 89 ? 14.945 6.297 -5.344 1 98.81 89 ILE A O 1
ATOM 729 N N . LEU A 1 90 ? 14.977 6.094 -3.113 1 98.81 90 LEU A N 1
ATOM 730 C CA . LEU A 1 90 ? 15.688 4.82 -3.127 1 98.81 90 LEU A CA 1
ATOM 731 C C . LEU A 1 90 ? 14.945 3.793 -3.977 1 98.81 90 LEU A C 1
ATOM 733 O O . LEU A 1 90 ? 15.539 3.17 -4.859 1 98.81 90 LEU A O 1
ATOM 737 N N . ILE A 1 91 ? 13.68 3.602 -3.762 1 98.81 91 ILE A N 1
ATOM 738 C CA . ILE A 1 91 ? 12.938 2.543 -4.434 1 98.81 91 ILE A CA 1
ATOM 739 C C . ILE A 1 91 ? 12.711 2.92 -5.895 1 98.81 91 ILE A C 1
ATOM 741 O O . ILE A 1 91 ? 12.648 2.051 -6.766 1 98.81 91 ILE A O 1
ATOM 745 N N . SER A 1 92 ? 12.625 4.199 -6.195 1 98.81 92 SER A N 1
ATOM 746 C CA . SER A 1 92 ? 12.516 4.633 -7.586 1 98.81 92 SER A CA 1
ATOM 747 C C . SER A 1 92 ? 13.781 4.305 -8.367 1 98.81 92 SER A C 1
ATOM 749 O O . SER A 1 92 ? 13.711 3.922 -9.539 1 98.81 92 SER A O 1
ATOM 751 N N . VAL A 1 93 ? 14.883 4.527 -7.746 1 98.69 93 VAL A N 1
ATOM 752 C CA . VAL A 1 93 ? 16.156 4.168 -8.375 1 98.69 93 VAL A CA 1
ATOM 753 C C . VAL A 1 93 ? 16.203 2.66 -8.609 1 98.69 93 VAL A C 1
ATOM 755 O O . VAL A 1 93 ? 16.609 2.209 -9.688 1 98.69 93 VAL A O 1
ATOM 758 N N . ALA A 1 94 ? 15.812 1.883 -7.625 1 98.25 94 ALA A N 1
ATOM 759 C CA . ALA A 1 94 ? 15.766 0.431 -7.785 1 98.25 94 ALA A CA 1
ATOM 760 C C . ALA A 1 94 ? 14.828 0.032 -8.914 1 98.25 94 ALA A C 1
ATOM 762 O O . ALA A 1 94 ? 15.156 -0.833 -9.734 1 98.25 94 ALA A O 1
ATOM 763 N N . TRP A 1 95 ? 13.68 0.676 -8.953 1 98.62 95 TRP A N 1
ATOM 764 C CA . TRP A 1 95 ? 12.703 0.42 -10.008 1 98.62 95 TRP A CA 1
ATOM 765 C C . TRP A 1 95 ? 13.305 0.67 -11.383 1 98.62 95 TRP A C 1
ATOM 767 O O . TRP A 1 95 ? 13.273 -0.207 -12.25 1 98.62 95 TRP A O 1
ATOM 777 N N . TYR A 1 96 ? 13.867 1.758 -11.547 1 98.31 96 TYR A N 1
ATOM 778 C CA . TYR A 1 96 ? 14.453 2.158 -12.828 1 98.31 96 TYR A CA 1
ATOM 779 C C . TYR A 1 96 ? 15.586 1.227 -13.227 1 98.31 96 TYR A C 1
ATOM 781 O O . TYR A 1 96 ? 15.703 0.83 -14.383 1 98.31 96 TYR A O 1
ATOM 789 N N . SER A 1 97 ? 16.375 0.786 -12.328 1 97.88 97 SER A N 1
ATOM 790 C CA . SER A 1 97 ? 17.641 0.094 -12.609 1 97.88 97 SER A CA 1
ATOM 791 C C . SER A 1 97 ? 17.406 -1.397 -12.828 1 97.88 97 SER A C 1
ATOM 793 O O . SER A 1 97 ? 18.125 -2.033 -13.602 1 97.88 97 SER A O 1
ATOM 795 N N . ILE A 1 98 ? 16.406 -1.905 -12.109 1 96.06 98 ILE A N 1
ATOM 796 C CA . ILE A 1 98 ? 16.375 -3.363 -12.055 1 96.06 98 ILE A CA 1
ATOM 797 C C . ILE A 1 98 ? 15.008 -3.865 -12.5 1 96.06 98 ILE A C 1
ATOM 799 O O . ILE A 1 98 ? 14.883 -4.992 -12.992 1 96.06 98 ILE A O 1
ATOM 803 N N . HIS A 1 99 ? 13.961 -3.088 -12.391 1 97.38 99 HIS A N 1
ATOM 804 C CA . HIS A 1 99 ? 12.625 -3.65 -12.531 1 97.38 99 HIS A CA 1
ATOM 805 C C . HIS A 1 99 ? 11.906 -3.072 -13.742 1 97.38 99 HIS A C 1
ATOM 807 O O . HIS A 1 99 ? 10.898 -3.623 -14.195 1 97.38 99 HIS A O 1
ATOM 813 N N . ALA A 1 100 ? 12.383 -2.086 -14.336 1 96 100 ALA A N 1
ATOM 814 C CA . ALA A 1 100 ? 11.633 -1.289 -15.305 1 96 100 ALA A CA 1
ATOM 815 C C . ALA A 1 100 ? 11.352 -2.092 -16.578 1 96 100 ALA A C 1
ATOM 817 O O . ALA A 1 100 ? 10.312 -1.919 -17.203 1 96 100 ALA A O 1
ATOM 818 N N . ASP A 1 101 ? 12.188 -3.055 -16.906 1 96.19 101 ASP A N 1
ATOM 819 C CA . ASP A 1 101 ? 12.102 -3.729 -18.203 1 96.19 101 ASP A CA 1
ATOM 820 C C . ASP A 1 101 ? 11.375 -5.062 -18.078 1 96.19 101 ASP A C 1
ATOM 822 O O . ASP A 1 101 ? 11.219 -5.789 -19.062 1 96.19 101 ASP A O 1
ATOM 826 N N . SER A 1 102 ? 10.906 -5.375 -16.922 1 97.12 102 SER A N 1
ATOM 827 C CA . SER A 1 102 ? 10.391 -6.723 -16.719 1 97.12 102 SER A CA 1
ATOM 828 C C . SER A 1 102 ? 8.867 -6.719 -16.594 1 97.12 102 SER A C 1
ATOM 830 O O . SER A 1 102 ? 8.273 -7.699 -16.141 1 97.12 102 SER A O 1
ATOM 832 N N . GLY A 1 103 ? 8.227 -5.539 -16.844 1 97.44 103 GLY A N 1
ATOM 833 C CA . GLY A 1 103 ? 6.77 -5.492 -16.922 1 97.44 103 GLY A CA 1
ATOM 834 C C . GLY A 1 103 ? 6.109 -5.414 -15.555 1 97.44 103 GLY A C 1
ATOM 835 O O . GLY A 1 103 ? 6.789 -5.309 -14.531 1 97.44 103 GLY A O 1
ATOM 836 N N . TYR A 1 104 ? 4.758 -5.438 -15.547 1 97.94 104 TYR A N 1
ATOM 837 C CA . TYR A 1 104 ? 3.947 -5.312 -14.344 1 97.94 104 TYR A CA 1
ATOM 838 C C . TYR A 1 104 ? 3.67 -6.68 -13.727 1 97.94 104 TYR A C 1
ATOM 840 O O . TYR A 1 104 ? 2.658 -7.312 -14.039 1 97.94 104 TYR A O 1
ATOM 848 N N . ASN A 1 105 ? 4.551 -7.121 -12.883 1 96.75 105 ASN A N 1
ATOM 849 C CA . ASN A 1 105 ? 4.43 -8.406 -12.211 1 96.75 105 ASN A CA 1
ATOM 850 C C . ASN A 1 105 ? 5.242 -8.445 -10.922 1 96.75 105 ASN A C 1
ATOM 852 O O . ASN A 1 105 ? 6.055 -7.555 -10.672 1 96.75 105 ASN A O 1
ATOM 856 N N . VAL A 1 106 ? 5.031 -9.523 -10.125 1 95.5 106 VAL A N 1
ATOM 857 C CA . VAL A 1 106 ? 5.75 -9.625 -8.859 1 95.5 106 VAL A CA 1
ATOM 858 C C . VAL A 1 106 ? 6.703 -10.82 -8.898 1 95.5 106 VAL A C 1
ATOM 860 O O . VAL A 1 106 ? 7.57 -10.961 -8.039 1 95.5 106 VAL A O 1
ATOM 863 N N . CYS A 1 107 ? 6.684 -11.672 -9.898 1 95.06 107 CYS A N 1
ATOM 864 C CA . CYS A 1 107 ? 7.422 -12.93 -9.828 1 95.06 107 CYS A CA 1
ATOM 865 C C . CYS A 1 107 ? 8.562 -12.945 -10.836 1 95.06 107 CYS A C 1
ATOM 867 O O . CYS A 1 107 ? 9.422 -13.828 -10.797 1 95.06 107 CYS A O 1
ATOM 869 N N . ASP A 1 108 ? 8.656 -12.055 -11.727 1 95.5 108 ASP A N 1
ATOM 870 C CA . ASP A 1 108 ? 9.695 -12.016 -12.75 1 95.5 108 ASP A CA 1
ATOM 871 C C . ASP A 1 108 ? 10.43 -10.68 -12.734 1 95.5 108 ASP A C 1
ATOM 873 O O . ASP A 1 108 ? 10.586 -10.039 -13.773 1 95.5 108 ASP A O 1
ATOM 877 N N . ASN A 1 109 ? 10.703 -10.188 -11.523 1 94.88 109 ASN A N 1
ATOM 878 C CA . ASN A 1 109 ? 11.484 -8.969 -11.312 1 94.88 109 ASN A CA 1
ATOM 879 C C . ASN A 1 109 ? 10.766 -7.742 -11.867 1 94.88 109 ASN A C 1
ATOM 881 O O . ASN A 1 109 ? 11.398 -6.789 -12.32 1 94.88 109 ASN A O 1
ATOM 885 N N . GLY A 1 110 ? 9.438 -7.773 -11.898 1 97.62 110 GLY A N 1
ATOM 886 C CA . GLY A 1 110 ? 8.633 -6.676 -12.414 1 97.62 110 GLY A CA 1
ATOM 887 C C . GLY A 1 110 ? 8.539 -5.504 -11.453 1 97.62 110 GLY A C 1
ATOM 888 O O . GLY A 1 110 ? 9.164 -5.512 -10.391 1 97.62 110 GLY A O 1
ATOM 889 N N . TYR A 1 111 ? 7.785 -4.453 -11.883 1 98.31 111 TYR A N 1
ATOM 890 C CA . TYR A 1 111 ? 7.824 -3.209 -11.125 1 98.31 111 TYR A CA 1
ATOM 891 C C . TYR A 1 111 ? 6.566 -3.049 -10.273 1 98.31 111 TYR A C 1
ATOM 893 O O . TYR A 1 111 ? 6.328 -1.982 -9.711 1 98.31 111 TYR A O 1
ATOM 901 N N . LYS A 1 112 ? 5.781 -4.043 -10.109 1 98.31 112 LYS A N 1
ATOM 902 C CA . LYS A 1 112 ? 4.566 -3.939 -9.305 1 98.31 112 LYS A CA 1
ATOM 903 C C . LYS A 1 112 ? 4.898 -3.631 -7.848 1 98.31 112 LYS A C 1
ATOM 905 O O . LYS A 1 112 ? 4.285 -2.75 -7.242 1 98.31 112 LYS A O 1
ATOM 910 N N . LEU A 1 113 ? 5.871 -4.402 -7.297 1 98.19 113 LEU A N 1
ATOM 911 C CA . LEU A 1 113 ? 6.199 -4.184 -5.895 1 98.19 113 LEU A CA 1
ATOM 912 C C . LEU A 1 113 ? 6.801 -2.795 -5.684 1 98.19 113 LEU A C 1
ATOM 914 O O . LEU 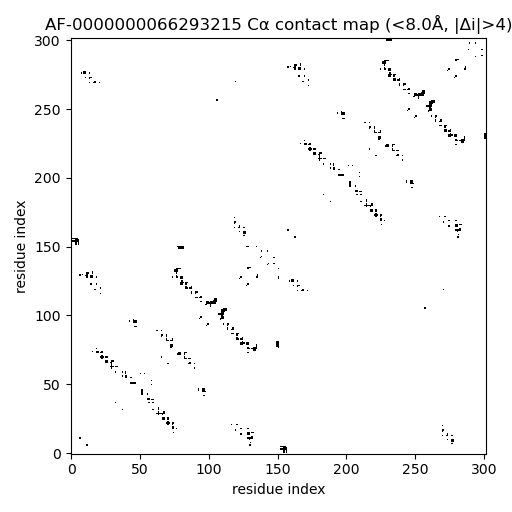A 1 113 ? 6.379 -2.061 -4.789 1 98.19 113 LEU A O 1
ATOM 918 N N . PRO A 1 114 ? 7.77 -2.391 -6.484 1 98.5 114 PRO A N 1
ATOM 919 C CA . PRO A 1 114 ? 8.242 -1.009 -6.367 1 98.5 114 PRO A CA 1
ATOM 920 C C . PRO A 1 114 ? 7.113 0.014 -6.473 1 98.5 114 PRO A C 1
ATOM 922 O O . PRO A 1 114 ? 7.094 0.996 -5.727 1 98.5 114 PRO A O 1
ATOM 925 N N . LEU A 1 115 ? 6.242 -0.209 -7.363 1 98.75 115 LEU A N 1
ATOM 926 C CA . LEU A 1 115 ? 5.117 0.707 -7.516 1 98.75 115 LEU A CA 1
ATOM 927 C C . LEU A 1 115 ? 4.277 0.754 -6.246 1 98.75 115 LEU A C 1
ATOM 929 O O . LEU A 1 115 ? 3.883 1.833 -5.797 1 98.75 115 LEU A O 1
ATOM 933 N N . ILE A 1 116 ? 3.996 -0.365 -5.684 1 98.81 116 ILE A N 1
ATOM 934 C CA . ILE A 1 116 ? 3.234 -0.435 -4.441 1 98.81 116 ILE A CA 1
ATOM 935 C C . ILE A 1 116 ? 3.928 0.394 -3.361 1 98.81 116 ILE A C 1
ATOM 937 O O . ILE A 1 116 ? 3.283 1.172 -2.656 1 98.81 116 ILE A O 1
ATOM 941 N N . TYR A 1 117 ? 5.203 0.28 -3.254 1 98.88 117 TYR A N 1
ATOM 942 C CA . TYR A 1 117 ? 5.945 0.998 -2.223 1 98.88 117 TYR A CA 1
ATOM 943 C C . TYR A 1 117 ? 5.902 2.502 -2.469 1 98.88 117 TYR A C 1
ATOM 945 O O . TYR A 1 117 ? 5.75 3.285 -1.529 1 98.88 117 TYR A O 1
ATOM 953 N N . VAL A 1 118 ? 6.031 2.889 -3.717 1 98.88 118 VAL A N 1
ATOM 954 C CA . VAL A 1 118 ? 5.945 4.309 -4.031 1 98.88 118 VAL A CA 1
ATOM 955 C C . VAL A 1 118 ? 4.562 4.844 -3.648 1 98.88 118 VAL A C 1
ATOM 957 O O . VAL A 1 118 ? 4.453 5.887 -3.004 1 98.88 118 VAL A O 1
ATOM 960 N N . VAL A 1 119 ? 3.52 4.113 -4.004 1 98.88 119 VAL A N 1
ATOM 961 C CA . VAL A 1 119 ? 2.146 4.523 -3.732 1 98.88 119 VAL A CA 1
ATOM 962 C C . VAL A 1 119 ? 1.935 4.66 -2.227 1 98.88 119 VAL A C 1
ATOM 964 O O . VAL A 1 119 ? 1.343 5.637 -1.762 1 98.88 119 VAL A O 1
ATOM 967 N N . THR A 1 120 ? 2.469 3.719 -1.455 1 98.88 120 THR A N 1
ATOM 968 C CA . THR A 1 120 ? 2.238 3.719 -0.015 1 98.88 120 THR A CA 1
ATOM 969 C C . THR A 1 120 ? 3.119 4.758 0.674 1 98.88 120 THR A C 1
ATOM 971 O O . THR A 1 120 ? 2.699 5.387 1.647 1 98.88 120 THR A O 1
ATOM 974 N N . LEU A 1 121 ? 4.305 4.973 0.128 1 98.94 121 LEU A N 1
ATOM 975 C CA . LEU A 1 121 ? 5.176 6.008 0.678 1 98.94 121 LEU A CA 1
ATOM 976 C C . LEU A 1 121 ? 4.586 7.395 0.444 1 98.94 121 LEU A C 1
ATOM 978 O O . LEU A 1 121 ? 4.754 8.297 1.272 1 98.94 121 LEU A O 1
ATOM 982 N N . LEU A 1 122 ? 3.893 7.551 -0.653 1 98.75 122 LEU A N 1
ATOM 983 C CA . LEU A 1 122 ? 3.254 8.828 -0.953 1 98.75 122 LEU A CA 1
ATOM 984 C C . LEU A 1 122 ? 2.229 9.188 0.116 1 98.75 122 LEU A C 1
ATOM 986 O O . LEU A 1 122 ? 2.041 10.367 0.433 1 98.75 122 LEU A O 1
ATOM 990 N N . ILE A 1 123 ? 1.597 8.164 0.658 1 98.56 123 ILE A N 1
ATOM 991 C CA . ILE A 1 123 ? 0.654 8.391 1.748 1 98.56 123 ILE A CA 1
ATOM 992 C C . ILE A 1 123 ? 1.379 9.031 2.932 1 98.56 123 ILE A C 1
ATOM 994 O O . ILE A 1 123 ? 0.922 10.039 3.479 1 98.56 123 ILE A O 1
ATOM 998 N N . LEU A 1 124 ? 2.545 8.547 3.256 1 98.38 124 LEU A N 1
ATOM 999 C CA . LEU A 1 124 ? 3.291 9.062 4.398 1 98.38 124 LEU A CA 1
ATOM 1000 C C . LEU A 1 124 ? 3.885 10.438 4.086 1 98.38 124 LEU A C 1
ATOM 1002 O O . LEU A 1 124 ? 3.979 11.289 4.969 1 98.38 124 LEU A O 1
ATOM 1006 N N . ILE A 1 125 ? 4.293 10.625 2.859 1 98 125 ILE A N 1
ATOM 1007 C CA . ILE A 1 125 ? 4.859 11.914 2.467 1 98 125 ILE A CA 1
ATOM 1008 C C . ILE A 1 125 ? 3.807 13.008 2.619 1 98 125 ILE A C 1
ATOM 1010 O O . ILE A 1 125 ? 4.102 14.094 3.113 1 98 125 ILE A O 1
ATOM 1014 N N . THR A 1 126 ? 2.582 12.703 2.295 1 96.5 126 THR A N 1
ATOM 1015 C CA . THR A 1 126 ? 1.566 13.75 2.211 1 96.5 126 THR A CA 1
ATOM 1016 C C . THR A 1 126 ? 0.794 13.859 3.521 1 96.5 126 THR A C 1
ATOM 1018 O O . THR A 1 126 ? 0.283 14.93 3.861 1 96.5 126 THR A O 1
ATOM 1021 N N . GLN A 1 127 ? 0.741 12.734 4.27 1 94.56 127 GLN A N 1
ATOM 1022 C CA . GLN A 1 127 ? -0.132 12.75 5.438 1 94.56 127 GLN A CA 1
ATOM 1023 C C . GLN A 1 127 ? 0.68 12.727 6.73 1 94.56 127 GLN A C 1
ATOM 1025 O O . GLN A 1 127 ? 0.142 12.977 7.812 1 94.56 127 GLN A O 1
ATOM 1030 N N . GLY A 1 128 ? 1.926 12.375 6.582 1 94.69 128 GLY A N 1
ATOM 1031 C CA . GLY A 1 128 ? 2.773 12.32 7.766 1 94.69 128 GLY A CA 1
ATOM 1032 C C . GLY A 1 128 ? 2.611 11.031 8.547 1 94.69 128 GLY A C 1
ATOM 1033 O O . GLY A 1 128 ? 2.131 10.031 8.016 1 94.69 128 GLY A O 1
ATOM 1034 N N . ALA A 1 129 ? 3.012 11.125 9.805 1 95.75 129 ALA A N 1
ATOM 1035 C CA . ALA A 1 129 ? 3.131 9.922 10.625 1 95.75 129 ALA A CA 1
ATOM 1036 C C . ALA A 1 129 ? 1.803 9.586 11.297 1 95.75 129 ALA A C 1
ATOM 1038 O O . ALA A 1 129 ? 1.599 8.453 11.75 1 95.75 129 ALA A O 1
ATOM 1039 N N . GLY A 1 130 ? 0.948 10.492 11.359 1 92.94 130 GLY A N 1
ATOM 1040 C CA . GLY A 1 130 ? -0.285 10.297 12.102 1 92.94 130 GLY A CA 1
ATOM 1041 C C . GLY A 1 130 ? -0.152 10.625 13.578 1 92.94 130 GLY A C 1
ATOM 1042 O O . GLY A 1 130 ? 0.937 10.961 14.055 1 92.94 130 GLY A O 1
ATOM 1043 N N . LYS A 1 131 ? -1.268 10.477 14.312 1 92.81 131 LYS A N 1
ATOM 1044 C CA . LYS A 1 131 ? -1.354 10.914 15.703 1 92.81 131 LYS A CA 1
ATOM 1045 C C . LYS A 1 131 ? -0.502 10.031 16.609 1 92.81 131 LYS A C 1
ATOM 1047 O O . LYS A 1 131 ? 0.022 10.492 17.625 1 92.81 131 LYS A O 1
ATOM 1052 N N . LEU A 1 132 ? -0.392 8.836 16.188 1 95.38 132 LEU A N 1
ATOM 1053 C CA . LEU A 1 132 ? 0.376 7.891 16.984 1 95.38 132 LEU A CA 1
ATOM 1054 C C . LEU A 1 132 ? 1.834 7.859 16.547 1 95.38 132 LEU A C 1
ATOM 1056 O O . LEU A 1 132 ? 2.299 6.852 16 1 95.38 132 LEU A O 1
ATOM 1060 N N . SER A 1 133 ? 2.564 8.992 16.906 1 96.38 133 SER A N 1
ATOM 1061 C CA . SER A 1 133 ? 3.93 9.141 16.406 1 96.38 133 SER A CA 1
ATOM 1062 C C . SER A 1 133 ? 4.73 10.102 17.281 1 96.38 133 SER A C 1
ATOM 1064 O O . SER A 1 133 ? 4.156 10.961 17.969 1 96.38 133 SER A O 1
ATOM 1066 N N . LEU A 1 134 ? 6.004 9.992 17.266 1 96.12 134 LEU A N 1
ATOM 1067 C CA . LEU A 1 134 ? 6.871 10.945 17.953 1 96.12 134 LEU A CA 1
ATOM 1068 C C . LEU A 1 134 ? 6.859 12.297 17.25 1 96.12 134 LEU A C 1
ATOM 1070 O O . LEU A 1 134 ? 7.059 13.336 17.891 1 96.12 134 LEU A O 1
ATOM 1074 N N . ASP A 1 135 ? 6.641 12.227 15.945 1 94.5 135 ASP A N 1
ATOM 1075 C CA . ASP A 1 135 ? 6.488 13.492 15.227 1 94.5 135 ASP A CA 1
ATOM 1076 C C . ASP A 1 135 ? 5.418 14.367 15.875 1 94.5 135 ASP A C 1
ATOM 1078 O O . ASP A 1 135 ? 5.617 15.57 16.047 1 94.5 135 ASP A O 1
ATOM 1082 N N . THR A 1 136 ? 4.293 13.734 16.234 1 91.44 136 THR A N 1
ATOM 1083 C CA . THR A 1 136 ? 3.188 14.461 16.844 1 91.44 136 THR A CA 1
ATOM 1084 C C . THR A 1 136 ? 3.598 15.016 18.203 1 91.44 136 THR A C 1
ATOM 1086 O O . THR A 1 136 ? 3.277 16.156 18.547 1 91.44 136 THR A O 1
ATOM 1089 N N . LEU A 1 137 ? 4.359 14.273 18.938 1 91.81 137 LEU A N 1
ATOM 1090 C CA . LEU A 1 137 ? 4.809 14.703 20.266 1 91.81 137 LEU A CA 1
ATOM 1091 C C . LEU A 1 137 ? 5.812 15.844 20.141 1 91.81 137 LEU A C 1
ATOM 1093 O O . LEU A 1 137 ? 5.766 16.797 20.922 1 91.81 137 LEU A O 1
ATOM 1097 N N . ILE A 1 138 ? 6.703 15.711 19.25 1 91.81 138 ILE A N 1
ATOM 1098 C CA . ILE A 1 138 ? 7.723 16.734 19.031 1 91.81 138 ILE A CA 1
ATOM 1099 C C . ILE A 1 138 ? 7.055 18.047 18.656 1 91.81 138 ILE A C 1
ATOM 1101 O O . ILE A 1 138 ? 7.438 19.109 19.141 1 91.81 138 ILE A O 1
ATOM 1105 N N . LYS A 1 139 ? 6.074 18 17.781 1 88.81 139 LYS A N 1
ATOM 1106 C CA . LYS A 1 139 ? 5.367 19.203 17.359 1 88.81 139 LYS A CA 1
ATOM 1107 C C . LYS A 1 139 ? 4.641 19.844 18.547 1 88.81 139 LYS A C 1
ATOM 1109 O O . LYS A 1 139 ? 4.52 21.062 18.609 1 88.81 139 LYS A O 1
ATOM 1114 N N . LYS A 1 140 ? 4.168 18.969 19.406 1 87.81 140 LYS A N 1
ATOM 1115 C CA . LYS A 1 140 ? 3.48 19.469 20.594 1 87.81 140 LYS A CA 1
ATOM 1116 C C . LYS A 1 140 ? 4.449 20.203 21.531 1 87.81 140 LYS A C 1
ATOM 1118 O O . LYS A 1 140 ? 4.105 21.219 22.109 1 87.81 140 LYS A O 1
ATOM 1123 N N . VAL A 1 141 ? 5.648 19.688 21.516 1 89 141 VAL A N 1
ATOM 1124 C CA . VAL A 1 141 ? 6.637 20.203 22.453 1 89 141 VAL A CA 1
ATOM 1125 C C . VAL A 1 141 ? 7.375 21.375 21.828 1 89 141 VAL A C 1
ATOM 1127 O O . VAL A 1 141 ? 7.699 22.359 22.5 1 89 141 VAL A O 1
ATOM 1130 N N . TYR A 1 142 ? 7.652 21.234 20.5 1 86.94 142 TYR A N 1
ATOM 1131 C CA . TYR A 1 142 ? 8.398 22.266 19.797 1 86.94 142 TYR A CA 1
ATOM 1132 C C . TYR A 1 142 ? 7.605 22.812 18.609 1 86.94 142 TYR A C 1
ATOM 1134 O O . TYR A 1 142 ? 8.016 22.656 17.469 1 86.94 142 TYR A O 1
ATOM 1142 N N . PRO A 1 143 ? 6.555 23.5 18.781 1 79.75 143 PRO A N 1
ATOM 1143 C CA . PRO A 1 143 ? 5.633 23.875 17.703 1 79.75 143 PRO A CA 1
ATOM 1144 C C . PRO A 1 143 ? 6.219 24.938 16.766 1 79.75 143 PRO A C 1
ATOM 1146 O O . PRO A 1 143 ? 5.742 25.109 15.648 1 79.75 143 PRO A O 1
ATOM 1149 N N . THR A 1 144 ? 7.336 25.609 17.062 1 79.5 144 THR A N 1
ATOM 1150 C CA . THR A 1 144 ? 7.773 26.75 16.266 1 79.5 144 THR A CA 1
ATOM 1151 C C . THR A 1 144 ? 9.094 26.438 15.57 1 79.5 144 THR A C 1
ATOM 1153 O O . THR A 1 144 ? 9.711 27.328 14.969 1 79.5 144 THR A O 1
ATOM 1156 N N . LYS A 1 145 ? 9.516 25.234 15.516 1 74.12 145 LYS A N 1
ATOM 1157 C CA . LYS A 1 145 ? 10.789 24.938 14.867 1 74.12 145 LYS A CA 1
ATOM 1158 C C . LYS A 1 145 ? 10.602 24.656 13.383 1 74.12 145 LYS A C 1
ATOM 1160 O O . LYS A 1 145 ? 9.664 23.969 12.984 1 74.12 145 LYS A O 1
ATOM 1165 N N . SER A 1 146 ? 11.445 25.281 12.508 1 73.44 146 SER A N 1
ATOM 1166 C CA . SER A 1 146 ? 11.32 25.266 11.055 1 73.44 146 SER A CA 1
ATOM 1167 C C . SER A 1 146 ? 11.43 23.859 10.5 1 73.44 146 SER A C 1
ATOM 1169 O O . SER A 1 146 ? 10.789 23.516 9.508 1 73.44 146 SER A O 1
ATOM 1171 N N . TRP A 1 147 ? 12.273 23 11.109 1 72.44 147 TRP A N 1
ATOM 1172 C CA . TRP A 1 147 ? 12.508 21.656 10.602 1 72.44 147 TRP A CA 1
ATOM 1173 C C . TRP A 1 147 ? 11.281 20.781 10.797 1 72.44 147 TRP A C 1
ATOM 1175 O O . TRP A 1 147 ? 11.234 19.656 10.297 1 72.44 147 TRP A O 1
ATOM 1185 N N . LEU A 1 148 ? 10.25 21.266 11.25 1 75.69 148 LEU A N 1
ATOM 1186 C CA . LEU A 1 148 ? 9.031 20.531 11.547 1 75.69 148 LEU A CA 1
ATOM 1187 C C . LEU A 1 148 ? 8.305 20.141 10.266 1 75.69 148 LEU A C 1
ATOM 1189 O O . LEU A 1 148 ? 7.465 19.234 10.273 1 75.69 148 LEU A O 1
ATOM 1193 N N . LYS A 1 149 ? 8.727 20.891 9.219 1 75.44 149 LYS A N 1
ATOM 1194 C CA . LYS A 1 149 ? 8.102 20.547 7.945 1 75.44 149 LYS A CA 1
ATOM 1195 C C . LYS A 1 149 ? 8.469 19.141 7.508 1 75.44 149 LYS A C 1
ATOM 1197 O O . LYS A 1 149 ? 7.781 18.531 6.68 1 75.44 149 LYS A O 1
ATOM 1202 N N . PHE A 1 150 ? 9.516 18.594 8.062 1 79.31 150 PHE A N 1
ATOM 1203 C CA . PHE A 1 150 ? 10 17.266 7.707 1 79.31 150 PHE A CA 1
ATOM 1204 C C . PHE A 1 150 ? 9.344 16.203 8.578 1 79.31 150 PHE A C 1
ATOM 1206 O O . PHE A 1 150 ? 9.578 15.008 8.391 1 79.31 150 PHE A O 1
ATOM 1213 N N . LEU A 1 151 ? 8.523 16.703 9.438 1 81.06 151 LEU A N 1
ATOM 1214 C CA . LEU A 1 151 ? 7.777 15.797 10.297 1 81.06 151 LEU A CA 1
ATOM 1215 C C . LEU A 1 151 ? 6.488 15.344 9.625 1 81.06 151 LEU A C 1
ATOM 1217 O O . LEU A 1 151 ? 5.938 16.062 8.789 1 81.06 151 LEU A O 1
ATOM 1221 N N . MET B 1 1 ? -5.363 23.25 20.672 1 33.81 1 MET B N 1
ATOM 1222 C CA . MET B 1 1 ? -5.805 23.734 19.359 1 33.81 1 MET B CA 1
ATOM 1223 C C . MET B 1 1 ? -6.199 22.562 18.469 1 33.81 1 MET B C 1
ATOM 1225 O O . MET B 1 1 ? -5.453 21.594 18.344 1 33.81 1 MET B O 1
ATOM 1229 N N . LYS B 1 2 ? -7.438 22.234 18.406 1 39.03 2 LYS B N 1
ATOM 1230 C CA . LYS B 1 2 ? -8 21.25 17.469 1 39.03 2 LYS B CA 1
ATOM 1231 C C . LYS B 1 2 ? -7.348 21.359 16.094 1 39.03 2 LYS B C 1
ATOM 1233 O O . LYS B 1 2 ? -7.375 22.422 15.469 1 39.03 2 LYS B O 1
ATOM 1238 N N . ASP B 1 3 ? -6.156 20.938 15.898 1 40.44 3 ASP B N 1
ATOM 1239 C CA . ASP B 1 3 ? -5.492 21.125 14.609 1 40.44 3 ASP B CA 1
ATOM 1240 C C . ASP B 1 3 ? -6.395 20.703 13.453 1 40.44 3 ASP B C 1
ATOM 1242 O O . ASP B 1 3 ? -6.727 19.516 13.328 1 40.44 3 ASP B O 1
ATOM 1246 N N . CYS B 1 4 ? -7.41 21.531 13.25 1 44.09 4 CYS B N 1
ATOM 1247 C CA . CYS B 1 4 ? -8.25 21.422 12.07 1 44.09 4 CYS B CA 1
ATOM 1248 C C . CYS B 1 4 ? -7.406 21.281 10.805 1 44.09 4 CYS B C 1
ATOM 1250 O O . CYS B 1 4 ? -6.914 22.266 10.266 1 44.09 4 CYS B O 1
ATOM 1252 N N . LYS B 1 5 ? -6.527 20.25 10.656 1 47.16 5 LYS B N 1
ATOM 1253 C CA . LYS B 1 5 ? -5.672 20.25 9.469 1 47.16 5 LYS B CA 1
ATOM 1254 C C . LYS B 1 5 ? -6.445 19.812 8.234 1 47.16 5 LYS B C 1
ATOM 1256 O O . LYS B 1 5 ? -7.031 18.719 8.219 1 47.16 5 LYS B O 1
ATOM 1261 N N . MET B 1 6 ? -7 20.766 7.48 1 50.84 6 MET B N 1
ATOM 1262 C CA . MET B 1 6 ? -7.559 20.484 6.16 1 50.84 6 MET B CA 1
ATOM 1263 C C . MET B 1 6 ? -6.668 19.516 5.383 1 50.84 6 MET B C 1
ATOM 1265 O O . MET B 1 6 ? -5.441 19.609 5.445 1 50.84 6 MET B O 1
ATOM 1269 N N . GLN B 1 7 ? -7.363 18.391 5.062 1 64.25 7 GLN B N 1
ATOM 1270 C CA . GLN B 1 7 ? -6.57 17.562 4.16 1 64.25 7 GLN B CA 1
ATOM 1271 C C . GLN B 1 7 ? -6.008 18.391 3.008 1 64.25 7 GLN B C 1
ATOM 1273 O O . GLN B 1 7 ? -6.754 19.062 2.293 1 64.25 7 GLN B O 1
ATOM 1278 N N . GLY B 1 8 ? -4.789 18.578 2.934 1 78.75 8 GLY B N 1
ATOM 1279 C CA . GLY B 1 8 ? -4.156 19.328 1.857 1 78.75 8 GLY B CA 1
ATOM 1280 C C . GLY B 1 8 ? -4.258 18.625 0.511 1 78.75 8 GLY B C 1
ATOM 1281 O O . GLY B 1 8 ? -4.773 17.516 0.417 1 78.75 8 GLY B O 1
ATOM 1282 N N . ILE B 1 9 ? -4.098 19.312 -0.498 1 89.5 9 ILE B N 1
ATOM 1283 C CA . ILE B 1 9 ? -4.113 18.828 -1.87 1 89.5 9 ILE B CA 1
ATOM 1284 C C . ILE B 1 9 ? -3.221 17.594 -1.988 1 89.5 9 ILE B C 1
ATOM 1286 O O . ILE B 1 9 ? -3.523 16.656 -2.744 1 89.5 9 ILE B O 1
ATOM 1290 N N . GLY B 1 10 ? -2.182 17.531 -1.207 1 94.38 10 GLY B N 1
ATOM 1291 C CA . GLY B 1 10 ? -1.28 16.391 -1.224 1 94.38 10 GLY B CA 1
ATOM 1292 C C . GLY B 1 10 ? -1.938 15.102 -0.765 1 94.38 10 GLY B C 1
ATOM 1293 O O . GLY B 1 10 ? -1.797 14.062 -1.41 1 94.38 10 GLY B O 1
ATOM 1294 N N . SER B 1 11 ? -2.629 15.219 0.335 1 94.75 11 SER B N 1
ATOM 1295 C CA . SER B 1 11 ? -3.344 14.047 0.842 1 94.75 11 SER B CA 1
ATOM 1296 C C . SER B 1 11 ? -4.422 13.594 -0.136 1 94.75 11 SER B C 1
ATOM 1298 O O . SER B 1 11 ? -4.613 12.391 -0.339 1 94.75 11 SER B O 1
ATOM 1300 N N . GLY B 1 12 ? -5.102 14.586 -0.758 1 96.12 12 GLY B N 1
ATOM 1301 C CA . GLY B 1 12 ? -6.09 14.234 -1.768 1 96.12 12 GLY B CA 1
ATOM 1302 C C . GLY B 1 12 ? -5.5 13.461 -2.934 1 96.12 12 GLY B C 1
ATOM 1303 O O . GLY B 1 12 ? -6.086 12.477 -3.389 1 96.12 12 GLY B O 1
ATOM 1304 N N . VAL B 1 13 ? -4.352 13.875 -3.35 1 97.62 13 VAL B N 1
ATOM 1305 C CA . VAL B 1 13 ? -3.705 13.258 -4.504 1 97.62 13 VAL B CA 1
ATOM 1306 C C . VAL B 1 13 ? -3.227 11.852 -4.137 1 97.62 13 VAL B C 1
ATOM 1308 O O . VAL B 1 13 ? -3.42 10.906 -4.902 1 97.62 13 VAL B O 1
ATOM 1311 N N . SER B 1 14 ? -2.607 11.703 -2.975 1 98.25 14 SER B N 1
ATOM 1312 C CA . SER B 1 14 ? -2.096 10.391 -2.588 1 98.25 14 SER B CA 1
ATOM 1313 C C . SER B 1 14 ? -3.23 9.391 -2.389 1 98.25 14 SER B C 1
ATOM 1315 O O . SER B 1 14 ? -3.1 8.219 -2.744 1 98.25 14 SER B O 1
ATOM 1317 N N . LEU B 1 15 ? -4.352 9.836 -1.88 1 98.25 15 LEU B N 1
ATOM 1318 C CA . LEU B 1 15 ? -5.496 8.953 -1.696 1 98.25 15 LEU B CA 1
ATOM 1319 C C . LEU B 1 15 ? -6.133 8.602 -3.037 1 98.25 15 LEU B C 1
ATOM 1321 O O . LEU B 1 15 ? -6.637 7.488 -3.219 1 98.25 15 LEU B O 1
ATOM 1325 N N . LEU B 1 16 ? -6.109 9.562 -3.949 1 98.69 16 LEU B N 1
ATOM 1326 C CA . LEU B 1 16 ? -6.598 9.297 -5.297 1 98.69 16 LEU B CA 1
ATOM 1327 C C . LEU B 1 16 ? -5.75 8.227 -5.977 1 98.69 16 LEU B C 1
ATOM 1329 O O . LEU B 1 16 ? -6.285 7.281 -6.566 1 98.69 16 LEU B O 1
ATOM 1333 N N . ILE B 1 17 ? -4.477 8.367 -5.875 1 98.88 17 ILE B N 1
ATOM 1334 C CA . ILE B 1 17 ? -3.557 7.41 -6.484 1 98.88 17 ILE B CA 1
ATOM 1335 C C . ILE B 1 17 ? -3.754 6.035 -5.859 1 98.88 17 ILE B C 1
ATOM 1337 O O . ILE B 1 17 ? -3.785 5.023 -6.562 1 98.88 17 ILE B O 1
ATOM 1341 N N . LEU B 1 18 ? -3.914 5.988 -4.57 1 98.88 18 LEU B N 1
ATOM 1342 C CA . LEU B 1 18 ? -4.145 4.73 -3.871 1 98.88 18 LEU B CA 1
ATOM 1343 C C . LEU B 1 18 ? -5.43 4.066 -4.355 1 98.88 18 LEU B C 1
ATOM 1345 O O . LEU B 1 18 ? -5.457 2.855 -4.594 1 98.88 18 LEU B O 1
ATOM 1349 N N . ARG B 1 19 ? -6.469 4.828 -4.496 1 98.88 19 ARG B N 1
ATOM 1350 C CA . ARG B 1 19 ? -7.734 4.293 -4.984 1 98.88 19 ARG B CA 1
ATOM 1351 C C . ARG B 1 19 ? -7.574 3.693 -6.379 1 98.88 19 ARG B C 1
ATOM 1353 O O . ARG B 1 19 ? -8.094 2.611 -6.66 1 98.88 19 ARG B O 1
ATOM 1360 N N . PHE B 1 20 ? -6.871 4.402 -7.195 1 98.94 20 PHE B N 1
ATOM 1361 C CA . PHE B 1 20 ? -6.68 3.922 -8.555 1 98.94 20 PHE B CA 1
ATOM 1362 C C . PHE B 1 20 ? -5.855 2.641 -8.57 1 98.94 20 PHE B C 1
ATOM 1364 O O . PHE B 1 20 ? -6.156 1.708 -9.312 1 98.94 20 PHE B O 1
ATOM 1371 N N . PHE B 1 21 ? -4.859 2.594 -7.77 1 98.88 21 PHE B N 1
ATOM 1372 C CA . PHE B 1 21 ? -4.016 1.407 -7.684 1 98.88 21 PHE B CA 1
ATOM 1373 C C . PHE B 1 21 ? -4.832 0.198 -7.234 1 98.88 21 PHE B C 1
ATOM 1375 O O . PHE B 1 21 ? -4.789 -0.855 -7.875 1 98.88 21 PHE B O 1
ATOM 1382 N N . LEU B 1 22 ? -5.574 0.364 -6.137 1 98.94 22 LEU B N 1
ATOM 1383 C CA . LEU B 1 22 ? -6.379 -0.73 -5.605 1 98.94 22 LEU B CA 1
ATOM 1384 C C . LEU B 1 22 ? -7.457 -1.145 -6.598 1 98.94 22 LEU B C 1
ATOM 1386 O O . LEU B 1 22 ? -7.738 -2.334 -6.754 1 98.94 22 LEU B O 1
ATOM 1390 N N . ALA B 1 23 ? -8.047 -0.105 -7.23 1 98.94 23 ALA B N 1
ATOM 1391 C CA . ALA B 1 23 ? -9.062 -0.406 -8.234 1 98.94 23 ALA B CA 1
ATOM 1392 C C . ALA B 1 23 ? -8.5 -1.294 -9.336 1 98.94 23 ALA B C 1
ATOM 1394 O O . ALA B 1 23 ? -9.117 -2.289 -9.719 1 98.94 23 ALA B O 1
ATOM 1395 N N . TRP B 1 24 ? -7.375 -0.979 -9.805 1 98.81 24 TRP B N 1
ATOM 1396 C CA . TRP B 1 24 ? -6.754 -1.758 -10.867 1 98.81 24 TRP B CA 1
ATOM 1397 C C . TRP B 1 24 ? -6.5 -3.191 -10.422 1 98.81 24 TRP B C 1
ATOM 1399 O O . TRP B 1 24 ? -6.809 -4.141 -11.141 1 98.81 24 TRP B O 1
ATOM 1409 N N . GLU B 1 25 ? -5.926 -3.354 -9.234 1 98.69 25 GLU B N 1
ATOM 1410 C CA . GLU B 1 25 ? -5.535 -4.672 -8.742 1 98.69 25 GLU B CA 1
ATOM 1411 C C . GLU B 1 25 ? -6.746 -5.586 -8.594 1 98.69 25 GLU B C 1
ATOM 1413 O O . GLU B 1 25 ? -6.723 -6.73 -9.047 1 98.69 25 GLU B O 1
ATOM 1418 N N . PHE B 1 26 ? -7.789 -5.086 -8 1 98.88 26 PHE B N 1
ATOM 1419 C CA . PHE B 1 26 ? -8.961 -5.926 -7.781 1 98.88 26 PHE B CA 1
ATOM 1420 C C . PHE B 1 26 ? -9.727 -6.133 -9.078 1 98.88 26 PHE B C 1
ATOM 1422 O O . PHE B 1 26 ? -10.281 -7.211 -9.312 1 98.88 26 PHE B O 1
ATOM 1429 N N . PHE B 1 27 ? -9.773 -5.102 -9.93 1 98.81 27 PHE B N 1
ATOM 1430 C CA . PHE B 1 27 ? -10.477 -5.234 -11.195 1 98.81 27 PHE B CA 1
ATOM 1431 C C . PHE B 1 27 ? -9.836 -6.312 -12.062 1 98.81 27 PHE B C 1
ATOM 1433 O O . PHE B 1 27 ? -10.539 -7.102 -12.703 1 98.81 27 PHE B O 1
ATOM 1440 N N . GLU B 1 28 ? -8.523 -6.305 -12.117 1 97.75 28 GLU B N 1
ATOM 1441 C CA . GLU B 1 28 ? -7.809 -7.34 -12.867 1 97.75 28 GLU B CA 1
ATOM 1442 C C . GLU B 1 28 ? -8.195 -8.734 -12.375 1 97.75 28 GLU B C 1
ATOM 1444 O O . GLU B 1 28 ? -8.406 -9.641 -13.188 1 97.75 28 GLU B O 1
ATOM 1449 N N . SER B 1 29 ? -8.227 -8.883 -11.094 1 97.56 29 SER B N 1
ATOM 1450 C CA . SER B 1 29 ? -8.633 -10.156 -10.516 1 97.56 29 SER B CA 1
ATOM 1451 C C . SER B 1 29 ? -10.062 -10.508 -10.898 1 97.56 29 SER B C 1
ATOM 1453 O O . SER B 1 29 ? -10.367 -11.664 -11.219 1 97.56 29 SER B O 1
ATOM 1455 N N . GLY B 1 30 ? -10.953 -9.531 -10.867 1 98.5 30 GLY B N 1
ATOM 1456 C CA . GLY B 1 30 ? -12.328 -9.75 -11.289 1 98.5 30 GLY B CA 1
ATOM 1457 C C . GLY B 1 30 ? -12.453 -10.164 -12.742 1 98.5 30 GLY B C 1
ATOM 1458 O O . GLY B 1 30 ? -13.242 -11.047 -13.078 1 98.5 30 GLY B O 1
ATOM 1459 N N . LEU B 1 31 ? -11.695 -9.555 -13.578 1 98.31 31 LEU B N 1
ATOM 1460 C CA . LEU B 1 31 ? -11.703 -9.891 -14.992 1 98.31 31 LEU B CA 1
ATOM 1461 C C . LEU B 1 31 ? -11.195 -11.305 -15.227 1 98.31 31 LEU B C 1
ATOM 1463 O O . LEU B 1 31 ? -11.695 -12.016 -16.109 1 98.31 31 LEU B O 1
ATOM 1467 N N . GLU B 1 32 ? -10.18 -11.68 -14.516 1 97.31 32 GLU B N 1
ATOM 1468 C CA . GLU B 1 32 ? -9.68 -13.047 -14.602 1 97.31 32 GLU B CA 1
ATOM 1469 C C . GLU B 1 32 ? -10.766 -14.055 -14.25 1 97.31 32 GLU B C 1
ATOM 1471 O O . GLU B 1 32 ? -10.891 -15.094 -14.906 1 97.31 32 GLU B O 1
ATOM 1476 N N . LYS B 1 33 ? -11.539 -13.734 -13.227 1 98.12 33 LYS B N 1
ATOM 1477 C CA . LYS B 1 33 ? -12.633 -14.625 -12.852 1 98.12 33 LYS B CA 1
ATOM 1478 C C . LYS B 1 33 ? -13.734 -14.609 -13.906 1 98.12 33 LYS B C 1
ATOM 1480 O O . LYS B 1 33 ? -14.297 -15.656 -14.242 1 98.12 33 LYS B O 1
ATOM 1485 N N . TRP B 1 34 ? -13.953 -13.438 -14.422 1 98.12 34 TRP B N 1
ATOM 1486 C CA . TRP B 1 34 ? -14.992 -13.281 -15.43 1 98.12 34 TRP B CA 1
ATOM 1487 C C . TRP B 1 34 ? -14.664 -14.078 -16.688 1 98.12 34 TRP B C 1
ATOM 1489 O O . TRP B 1 34 ? -15.547 -14.688 -17.297 1 98.12 34 TRP B O 1
ATOM 1499 N N . ASN B 1 35 ? -13.422 -14.164 -17 1 98.06 35 ASN B N 1
ATOM 1500 C CA . ASN B 1 35 ? -12.984 -14.797 -18.25 1 98.06 35 ASN B CA 1
ATOM 1501 C C . ASN B 1 35 ? -12.516 -16.234 -18.016 1 98.06 35 ASN B C 1
ATOM 1503 O O . ASN B 1 35 ? -12.102 -16.906 -18.953 1 98.06 35 ASN B O 1
ATOM 1507 N N . GLY B 1 36 ? -12.539 -16.609 -16.766 1 97.06 36 GLY B N 1
ATOM 1508 C CA . GLY B 1 36 ? -11.961 -17.906 -16.453 1 97.06 36 GLY B CA 1
ATOM 1509 C C . GLY B 1 36 ? -12.984 -18.922 -16 1 97.06 36 GLY B C 1
ATOM 1510 O O . GLY B 1 36 ? -14.188 -18.719 -16.156 1 97.06 36 GLY B O 1
ATOM 1511 N N . GLN B 1 37 ? -12.43 -20.078 -15.508 1 97.31 37 GLN B N 1
ATOM 1512 C CA . GLN B 1 37 ? -13.25 -21.156 -14.977 1 97.31 37 GLN B CA 1
ATOM 1513 C C . GLN B 1 37 ? -13.344 -21.094 -13.461 1 97.31 37 GLN B C 1
ATOM 1515 O O . GLN B 1 37 ? -12.359 -20.781 -12.781 1 97.31 37 GLN B O 1
ATOM 1520 N N . ASN B 1 38 ? -14.523 -21.391 -13.031 1 97.88 38 ASN B N 1
ATOM 1521 C CA . ASN B 1 38 ? -14.758 -21.391 -11.594 1 97.88 38 ASN B CA 1
ATOM 1522 C C . ASN B 1 38 ? -14.055 -22.547 -10.906 1 97.88 38 ASN B C 1
ATOM 1524 O O . ASN B 1 38 ? -14.492 -23.703 -11 1 97.88 38 ASN B O 1
ATOM 1528 N N . TRP B 1 39 ? -13.031 -22.297 -10.219 1 97.5 39 TRP B N 1
ATOM 1529 C CA . TRP B 1 39 ? -12.258 -23.328 -9.531 1 97.5 39 TRP B CA 1
ATOM 1530 C C . TRP B 1 39 ? -12.57 -23.328 -8.039 1 97.5 39 TRP B C 1
ATOM 1532 O O . TRP B 1 39 ? -11.914 -24.031 -7.262 1 97.5 39 TRP B O 1
ATOM 1542 N N . PHE B 1 40 ? -13.539 -22.516 -7.602 1 97.75 40 PHE B N 1
ATOM 1543 C CA . PHE B 1 40 ? -13.859 -22.406 -6.184 1 97.75 40 PHE B CA 1
ATOM 1544 C C . PHE B 1 40 ? -14.391 -23.734 -5.641 1 97.75 40 PHE B C 1
ATOM 1546 O O . PHE B 1 40 ? -14.227 -24.031 -4.457 1 97.75 40 PHE B O 1
ATOM 1553 N N . ALA B 1 41 ? -14.992 -24.5 -6.465 1 96.75 41 ALA B N 1
ATOM 1554 C CA . ALA B 1 41 ? -15.484 -25.812 -6.027 1 96.75 41 ALA B CA 1
ATOM 1555 C C . ALA B 1 41 ? -14.344 -26.672 -5.504 1 96.75 41 ALA B C 1
ATOM 1557 O O . ALA B 1 41 ? -14.531 -27.438 -4.555 1 96.75 41 ALA B O 1
ATOM 1558 N N . GLU B 1 42 ? -13.18 -26.484 -6.074 1 97.31 42 GLU B N 1
ATOM 1559 C CA . GLU B 1 42 ? -12.016 -27.297 -5.746 1 97.31 42 GLU B CA 1
ATOM 1560 C C . GLU B 1 42 ? -11.438 -26.922 -4.387 1 97.31 42 GLU B C 1
ATOM 1562 O O . GLU B 1 42 ? -10.672 -27.688 -3.797 1 97.31 42 GLU B O 1
ATOM 1567 N N . ILE B 1 43 ? -11.812 -25.781 -3.879 1 96.31 43 ILE B N 1
ATOM 1568 C CA . ILE B 1 43 ? -11.203 -25.344 -2.631 1 96.31 43 ILE B CA 1
ATOM 1569 C C . ILE B 1 43 ? -12.289 -24.984 -1.619 1 96.31 43 ILE B C 1
ATOM 1571 O O . ILE B 1 43 ? -12.047 -24.203 -0.688 1 96.31 43 ILE B O 1
ATOM 1575 N N . GLN B 1 44 ? -13.469 -25.344 -1.798 1 96.44 44 GLN B N 1
ATOM 1576 C CA . GLN B 1 44 ? -14.617 -25.016 -0.963 1 96.44 44 GLN B CA 1
ATOM 1577 C C . GLN B 1 44 ? -14.312 -25.25 0.513 1 96.44 44 GLN B C 1
ATOM 1579 O O . GLN B 1 44 ? -14.68 -24.453 1.368 1 96.44 44 GLN B O 1
ATOM 1584 N N . ASP B 1 45 ? -13.617 -26.281 0.839 1 95.94 45 ASP B N 1
ATOM 1585 C CA . ASP B 1 45 ? -13.344 -26.672 2.217 1 95.94 45 ASP B CA 1
ATOM 1586 C C . ASP B 1 45 ? -12.305 -25.75 2.854 1 95.94 45 ASP B C 1
ATOM 1588 O O . ASP B 1 45 ? -12.133 -25.75 4.074 1 95.94 45 ASP B O 1
ATOM 1592 N N . ARG B 1 46 ? -11.688 -24.969 2.004 1 97.19 46 ARG B N 1
ATOM 1593 C CA . ARG B 1 46 ? -10.641 -24.094 2.5 1 97.19 46 ARG B CA 1
ATOM 1594 C C . ARG B 1 46 ? -11.203 -22.719 2.863 1 97.19 46 ARG B C 1
ATOM 1596 O O . ARG B 1 46 ? -10.516 -21.906 3.48 1 97.19 46 ARG B O 1
ATOM 1603 N N . PHE B 1 47 ? -12.445 -22.5 2.486 1 98.19 47 PHE B N 1
ATOM 1604 C CA . PHE B 1 47 ? -13.047 -21.219 2.818 1 98.19 47 PHE B CA 1
ATOM 1605 C C . PHE B 1 47 ? -13.352 -21.125 4.309 1 98.19 47 PHE B C 1
ATOM 1607 O O . PHE B 1 47 ? -13.773 -22.109 4.922 1 98.19 47 PHE B O 1
ATOM 1614 N N . PRO B 1 48 ? -13.172 -20 4.879 1 98.12 48 PRO B N 1
ATOM 1615 C CA . PRO B 1 48 ? -13.578 -19.812 6.273 1 98.12 48 PRO B CA 1
ATOM 1616 C C . PRO B 1 48 ? -15.086 -19.625 6.438 1 98.12 48 PRO B C 1
ATOM 1618 O O . PRO B 1 48 ? -15.781 -19.297 5.469 1 98.12 48 PRO B O 1
ATOM 1621 N N . PHE B 1 49 ? -15.523 -19.953 7.695 1 97.31 49 PHE B N 1
ATOM 1622 C CA . PHE B 1 49 ? -16.906 -19.625 8.023 1 97.31 49 PHE B CA 1
ATOM 1623 C C . PHE B 1 49 ? -17.188 -18.156 7.789 1 97.31 49 PHE B C 1
ATOM 1625 O O . PHE B 1 49 ? -16.375 -17.297 8.164 1 97.31 49 PHE B O 1
ATOM 1632 N N . PRO B 1 50 ? -18.344 -17.844 7.18 1 97.25 50 PRO B N 1
ATOM 1633 C CA . PRO B 1 50 ? -19.453 -18.672 6.723 1 97.25 50 PRO B CA 1
ATOM 1634 C C . PRO B 1 50 ? -19.344 -19.047 5.246 1 97.25 50 PRO B C 1
ATOM 1636 O O . PRO B 1 50 ? -20.266 -19.625 4.68 1 97.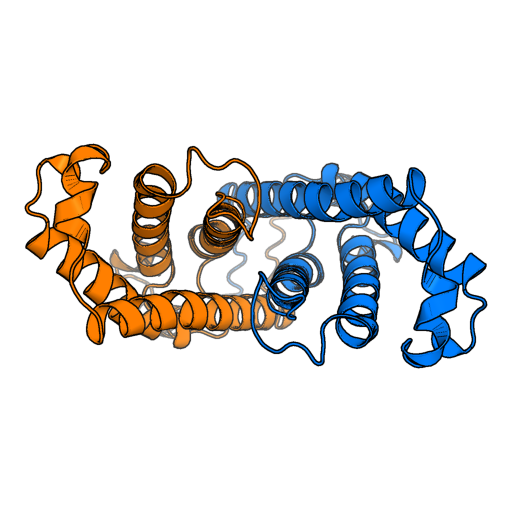25 50 PRO B O 1
ATOM 1639 N N . PHE B 1 51 ? -18.219 -18.719 4.637 1 98 51 PHE B N 1
ATOM 1640 C CA . PHE B 1 51 ? -18.094 -18.875 3.191 1 98 51 PHE B CA 1
ATOM 1641 C C . PHE B 1 51 ? -17.969 -20.344 2.812 1 98 51 PHE B C 1
ATOM 1643 O O . PHE B 1 51 ? -18.281 -20.719 1.684 1 98 51 PHE B O 1
ATOM 1650 N N . ASN B 1 52 ? -17.531 -21.125 3.736 1 97.69 52 ASN B N 1
ATOM 1651 C CA . ASN B 1 52 ? -17.453 -22.562 3.492 1 97.69 52 ASN B CA 1
ATOM 1652 C C . ASN B 1 52 ? -18.828 -23.203 3.43 1 97.69 52 ASN B C 1
ATOM 1654 O O . ASN B 1 52 ? -18.969 -24.328 2.941 1 97.69 52 ASN B O 1
ATOM 1658 N N . LEU B 1 53 ? -19.844 -22.484 3.941 1 97.56 53 LEU B N 1
ATOM 1659 C CA . LEU B 1 53 ? -21.203 -23.016 3.934 1 97.56 53 LEU B CA 1
ATOM 1660 C C . LEU B 1 53 ? -21.969 -22.531 2.705 1 97.56 53 LEU B C 1
ATOM 1662 O O . LEU B 1 53 ? -23.047 -23.047 2.398 1 97.56 53 LEU B O 1
ATOM 1666 N N . ILE B 1 54 ? -21.453 -21.562 2.027 1 98 54 ILE B N 1
ATOM 1667 C CA . ILE B 1 54 ? -22.062 -20.984 0.833 1 98 54 ILE B CA 1
ATOM 1668 C C . ILE B 1 54 ? -21.594 -21.734 -0.405 1 98 54 ILE B C 1
ATOM 1670 O O . ILE B 1 54 ? -20.406 -22.047 -0.541 1 98 54 ILE B O 1
ATOM 1674 N N . PRO B 1 55 ? -22.578 -22.109 -1.297 1 98.31 55 PRO B N 1
ATOM 1675 C CA . PRO B 1 55 ? -22.156 -22.812 -2.512 1 98.31 55 PRO B CA 1
ATOM 1676 C C . PRO B 1 55 ? -21.062 -22.078 -3.271 1 98.31 55 PRO B C 1
ATOM 1678 O O . PRO B 1 55 ? -21.078 -20.859 -3.357 1 98.31 55 PRO B O 1
ATOM 1681 N N . ALA B 1 56 ? -20.156 -22.875 -3.873 1 98 56 ALA B N 1
ATOM 1682 C CA . ALA B 1 56 ? -18.984 -22.359 -4.562 1 98 56 ALA B CA 1
ATOM 1683 C C . ALA B 1 56 ? -19.391 -21.406 -5.684 1 98 56 ALA B C 1
ATOM 1685 O O . ALA B 1 56 ? -18.734 -20.375 -5.906 1 98 56 ALA B O 1
ATOM 1686 N N . ASP B 1 57 ? -20.438 -21.75 -6.352 1 98.19 57 ASP B N 1
ATOM 1687 C CA . ASP B 1 57 ? -20.891 -20.906 -7.457 1 98.19 57 ASP B CA 1
ATOM 1688 C C . ASP B 1 57 ? -21.281 -19.516 -6.969 1 98.19 57 ASP B C 1
ATOM 1690 O O . ASP B 1 57 ? -20.984 -18.516 -7.617 1 98.19 57 ASP B O 1
ATOM 1694 N N . ILE B 1 58 ? -21.922 -19.469 -5.852 1 98.5 58 ILE B N 1
ATOM 1695 C CA . ILE B 1 58 ? -22.328 -18.188 -5.281 1 98.5 58 ILE B CA 1
ATOM 1696 C C . ILE B 1 58 ? -21.094 -17.406 -4.82 1 98.5 58 ILE B C 1
ATOM 1698 O O . ILE B 1 58 ? -20.953 -16.219 -5.117 1 98.5 58 ILE B O 1
ATOM 1702 N N . ASN B 1 59 ? -20.203 -18.094 -4.141 1 98.62 59 ASN B N 1
ATOM 1703 C CA . ASN B 1 59 ? -18.969 -17.453 -3.715 1 98.62 59 ASN B CA 1
ATOM 1704 C C . ASN B 1 59 ? -18.203 -16.875 -4.898 1 98.62 59 ASN B C 1
ATOM 1706 O O . ASN B 1 59 ? -17.672 -15.758 -4.812 1 98.62 59 ASN B O 1
ATOM 1710 N N . TRP B 1 60 ? -18.156 -17.641 -6 1 98.56 60 TRP B N 1
ATOM 1711 C CA . TRP B 1 60 ? -17.438 -17.203 -7.203 1 98.56 60 TRP B CA 1
ATOM 1712 C C . TRP B 1 60 ? -18.047 -15.922 -7.762 1 98.56 60 TRP B C 1
ATOM 1714 O O . TRP B 1 60 ? -17.328 -14.961 -8.031 1 98.56 60 TRP B O 1
ATOM 1724 N N . HIS B 1 61 ? -19.312 -15.875 -7.816 1 98.5 61 HIS B N 1
ATOM 1725 C CA . HIS B 1 61 ? -19.984 -14.734 -8.43 1 98.5 61 HIS B CA 1
ATOM 1726 C C . HIS B 1 61 ? -19.953 -13.516 -7.516 1 98.5 61 HIS B C 1
ATOM 1728 O O . HIS B 1 61 ? -19.859 -12.375 -7.984 1 98.5 61 HIS B O 1
ATOM 1734 N N . VAL B 1 62 ? -20.062 -13.797 -6.234 1 98.62 62 VAL B N 1
ATOM 1735 C CA . VAL B 1 62 ? -19.969 -12.695 -5.285 1 98.62 62 VAL B CA 1
ATOM 1736 C C . VAL B 1 62 ? -18.562 -12.094 -5.328 1 98.62 62 VAL B C 1
ATOM 1738 O O . VAL B 1 62 ? -18.406 -10.867 -5.375 1 98.62 62 VAL B O 1
ATOM 1741 N N . ALA B 1 63 ? -17.547 -12.938 -5.309 1 98.75 63 ALA B N 1
ATOM 1742 C CA . ALA B 1 63 ? -16.172 -12.453 -5.387 1 98.75 63 ALA B CA 1
ATOM 1743 C C . ALA B 1 63 ? -15.922 -11.688 -6.684 1 98.75 63 ALA B C 1
ATOM 1745 O O . ALA B 1 63 ? -15.43 -10.562 -6.664 1 98.75 63 ALA B O 1
ATOM 1746 N N . MET B 1 64 ? -16.328 -12.32 -7.773 1 98.81 64 MET B N 1
ATOM 1747 C CA . MET B 1 64 ? -16.172 -11.711 -9.094 1 98.81 64 MET B CA 1
ATOM 1748 C C . MET B 1 64 ? -16.906 -10.375 -9.164 1 98.81 64 MET B C 1
ATOM 1750 O O . MET B 1 64 ? -16.312 -9.367 -9.57 1 98.81 64 MET B O 1
ATOM 1754 N N . GLY B 1 65 ? -18.156 -10.383 -8.781 1 98.81 65 GLY B N 1
ATOM 1755 C CA . GLY B 1 65 ? -18.938 -9.156 -8.797 1 98.81 65 GLY B CA 1
ATOM 1756 C C . GLY B 1 65 ? -18.344 -8.055 -7.941 1 98.81 65 GLY B C 1
ATOM 1757 O O . GLY B 1 65 ? -18.281 -6.898 -8.359 1 98.81 65 GLY B O 1
ATOM 1758 N N . SER B 1 66 ? -17.922 -8.398 -6.73 1 98.88 66 SER B N 1
ATOM 1759 C CA . SER B 1 66 ? -17.281 -7.43 -5.84 1 98.88 66 SER B CA 1
ATOM 1760 C C . SER B 1 66 ? -16.031 -6.848 -6.473 1 98.88 66 SER B C 1
ATOM 1762 O O . SER B 1 66 ? -15.805 -5.637 -6.41 1 98.88 66 SER B O 1
ATOM 1764 N N . GLU B 1 67 ? -15.281 -7.684 -7.121 1 98.88 67 GLU B N 1
ATOM 1765 C CA . GLU B 1 67 ? -14.016 -7.273 -7.707 1 98.88 67 GLU B CA 1
ATOM 1766 C C . GLU B 1 67 ? -14.227 -6.438 -8.969 1 98.88 67 GLU B C 1
ATOM 1768 O O . GLU B 1 67 ? -13.312 -5.758 -9.43 1 98.88 67 GLU B O 1
ATOM 1773 N N . LEU B 1 68 ? -15.398 -6.508 -9.516 1 98.75 68 LEU B N 1
ATOM 1774 C CA . LEU B 1 68 ? -15.688 -5.707 -10.703 1 98.75 68 LEU B CA 1
ATOM 1775 C C . LEU B 1 68 ? -16.391 -4.406 -10.328 1 98.75 68 LEU B C 1
ATOM 1777 O O . LEU B 1 68 ? -16.094 -3.352 -10.883 1 98.75 68 LEU B O 1
ATOM 1781 N N . ILE B 1 69 ? -17.25 -4.445 -9.336 1 98.81 69 ILE B N 1
ATOM 1782 C CA . ILE B 1 69 ? -18.125 -3.322 -9.008 1 98.81 69 ILE B CA 1
ATOM 1783 C C . ILE B 1 69 ? -17.391 -2.355 -8.078 1 98.81 69 ILE B C 1
ATOM 1785 O O . ILE B 1 69 ? -17.312 -1.157 -8.352 1 98.81 69 ILE B O 1
ATOM 1789 N N . PHE B 1 70 ? -16.797 -2.871 -6.992 1 98.81 70 PHE B N 1
ATOM 1790 C CA . PHE B 1 70 ? -16.234 -1.998 -5.969 1 98.81 70 PHE B CA 1
ATOM 1791 C C . PHE B 1 70 ? -15.047 -1.218 -6.512 1 98.81 70 PHE B C 1
ATOM 1793 O O . PHE B 1 70 ? -14.867 -0.045 -6.184 1 98.81 70 PHE B O 1
ATOM 1800 N N . PRO B 1 71 ? -14.219 -1.84 -7.371 1 98.81 71 PRO B N 1
ATOM 1801 C CA . PRO B 1 71 ? -13.156 -1.044 -7.992 1 98.81 71 PRO B CA 1
ATOM 1802 C C . PRO B 1 71 ? -13.695 0.135 -8.797 1 98.81 71 PRO B C 1
ATOM 1804 O O . PRO B 1 71 ? -13.102 1.217 -8.789 1 98.81 71 PRO B O 1
ATOM 1807 N N . PHE B 1 72 ? -14.75 -0.045 -9.414 1 98.38 72 PHE B N 1
ATOM 1808 C CA . PHE B 1 72 ? -15.367 1.044 -10.164 1 98.38 72 PHE B CA 1
ATOM 1809 C C . PHE B 1 72 ? -15.789 2.172 -9.227 1 98.38 72 PHE B C 1
ATOM 1811 O O . PHE B 1 72 ? -15.602 3.35 -9.539 1 98.38 72 PHE B O 1
ATOM 1818 N N . LEU B 1 73 ? -16.344 1.853 -8.109 1 98.69 73 LEU B N 1
ATOM 1819 C CA . LEU B 1 73 ? -16.719 2.846 -7.113 1 98.69 73 LEU B CA 1
ATOM 1820 C C . LEU B 1 73 ? -15.492 3.543 -6.551 1 98.69 73 LEU B C 1
ATOM 1822 O O . LEU B 1 73 ? -15.508 4.754 -6.32 1 98.69 73 LEU B O 1
ATOM 1826 N N . LEU B 1 74 ? -14.406 2.793 -6.391 1 98.75 74 LEU B N 1
ATOM 1827 C CA . LEU B 1 74 ? -13.172 3.357 -5.852 1 98.75 74 LEU B CA 1
ATOM 1828 C C . LEU B 1 74 ? -12.594 4.398 -6.805 1 98.75 74 LEU B C 1
ATOM 1830 O O . LEU B 1 74 ? -12.094 5.434 -6.367 1 98.75 74 LEU B O 1
ATOM 1834 N N . ILE B 1 75 ? -12.68 4.16 -8.07 1 98.75 75 ILE B N 1
ATOM 1835 C CA . ILE B 1 75 ? -12.117 5.07 -9.062 1 98.75 75 ILE B CA 1
ATOM 1836 C C . ILE B 1 75 ? -12.742 6.453 -8.906 1 98.75 75 ILE B C 1
ATOM 1838 O O . ILE B 1 75 ? -12.031 7.465 -8.906 1 98.75 75 ILE B O 1
ATOM 1842 N N . PHE B 1 76 ? -13.984 6.539 -8.609 1 98.19 76 PHE B N 1
ATOM 1843 C CA . PHE B 1 76 ? -14.688 7.816 -8.539 1 98.19 76 PHE B CA 1
ATOM 1844 C C . PHE B 1 76 ? -14.758 8.32 -7.102 1 98.19 76 PHE B C 1
ATOM 1846 O O . PHE B 1 76 ? -15.094 9.477 -6.859 1 98.19 76 PHE B O 1
ATOM 1853 N N . GLY B 1 77 ? -14.359 7.48 -6.242 1 98.06 77 GLY B N 1
ATOM 1854 C CA . GLY B 1 77 ? -14.461 7.852 -4.84 1 98.06 77 GLY B CA 1
ATOM 1855 C C . GLY B 1 77 ? -15.891 7.977 -4.355 1 98.06 77 GLY B C 1
ATOM 1856 O O . GLY B 1 77 ? -16.266 8.992 -3.756 1 98.06 77 GLY B O 1
ATOM 1857 N N . VAL B 1 78 ? -16.672 6.965 -4.637 1 97.06 78 VAL B N 1
ATOM 1858 C CA . VAL B 1 78 ? -18.047 6.879 -4.156 1 97.06 78 VAL B CA 1
ATOM 1859 C C . VAL B 1 78 ? -18.203 5.668 -3.238 1 97.06 78 VAL B C 1
ATOM 1861 O O . VAL B 1 78 ? -17.734 4.578 -3.555 1 97.06 78 VAL B O 1
ATOM 1864 N N . LEU B 1 79 ? -18.828 5.887 -2.035 1 97.38 79 LEU B N 1
ATOM 1865 C CA . LEU B 1 79 ? -18.984 4.816 -1.054 1 97.38 79 LEU B CA 1
ATOM 1866 C C . LEU B 1 79 ? -17.641 4.141 -0.777 1 97.38 79 LEU B C 1
ATOM 1868 O O . LEU B 1 79 ? -17.547 2.912 -0.773 1 97.38 79 LEU B O 1
ATOM 1872 N N . THR B 1 80 ? -16.656 4.969 -0.619 1 98.19 80 THR B N 1
ATOM 1873 C CA . THR B 1 80 ? -15.281 4.5 -0.561 1 98.19 80 THR B CA 1
ATOM 1874 C C . THR B 1 80 ? -15.062 3.605 0.658 1 98.19 80 THR B C 1
ATOM 1876 O O . THR B 1 80 ? -14.492 2.52 0.545 1 98.19 80 THR B O 1
ATOM 1879 N N . ARG B 1 81 ? -15.5 3.967 1.795 1 97.62 81 ARG B N 1
ATOM 1880 C CA . ARG B 1 81 ? -15.297 3.172 3.002 1 97.62 81 ARG B CA 1
ATOM 1881 C C . ARG B 1 81 ? -16 1.825 2.895 1 97.62 81 ARG B C 1
ATOM 1883 O O . ARG B 1 81 ? -15.461 0.797 3.305 1 97.62 81 ARG B O 1
ATOM 1890 N N . PHE B 1 82 ? -17.203 1.869 2.336 1 98.19 82 PHE B N 1
ATOM 1891 C CA . PHE B 1 82 ? -17.953 0.63 2.152 1 98.19 82 PHE B CA 1
ATOM 1892 C C . PHE B 1 82 ? -17.234 -0.294 1.175 1 98.19 82 PHE B C 1
ATOM 1894 O O . PHE B 1 82 ? -17.094 -1.49 1.436 1 98.19 82 PHE B O 1
ATOM 1901 N N . SER B 1 83 ? -16.797 0.281 0.062 1 98.81 83 SER B N 1
ATOM 1902 C CA . SER B 1 83 ? -16.078 -0.494 -0.938 1 98.81 83 SER B CA 1
ATOM 1903 C C . SER B 1 83 ? -14.789 -1.07 -0.362 1 98.81 83 SER B C 1
ATOM 1905 O O . SER B 1 83 ? -14.484 -2.246 -0.568 1 98.81 83 SER B O 1
ATOM 1907 N N . ALA B 1 84 ? -14.094 -0.287 0.354 1 98.88 84 ALA B N 1
ATOM 1908 C CA . ALA B 1 84 ? -12.836 -0.728 0.951 1 98.88 84 ALA B CA 1
ATOM 1909 C C . ALA B 1 84 ? -13.07 -1.839 1.97 1 98.88 84 ALA B C 1
ATOM 1911 O O . ALA B 1 84 ? -12.305 -2.807 2.029 1 98.88 84 ALA B O 1
ATOM 1912 N N . LEU B 1 85 ? -14.078 -1.731 2.771 1 98.75 85 LEU B N 1
ATOM 1913 C CA . LEU B 1 85 ? -14.398 -2.764 3.75 1 98.75 85 LEU B CA 1
ATOM 1914 C C . LEU B 1 85 ? -14.766 -4.074 3.057 1 98.75 85 LEU B C 1
ATOM 1916 O O . LEU B 1 85 ? -14.305 -5.145 3.463 1 98.75 85 LEU B O 1
ATOM 1920 N N . SER B 1 86 ? -15.555 -3.963 2.066 1 98.81 86 SER B N 1
ATOM 1921 C CA . SER B 1 86 ? -15.977 -5.145 1.321 1 98.81 86 SER B CA 1
ATOM 1922 C C . SER B 1 86 ? -14.781 -5.848 0.682 1 98.81 86 SER B C 1
ATOM 1924 O O . SER B 1 86 ? -14.656 -7.07 0.765 1 98.81 86 SER B O 1
ATOM 1926 N N . LEU B 1 87 ? -13.93 -5.09 0.108 1 98.94 87 LEU B N 1
ATOM 1927 C CA . LEU B 1 87 ? -12.75 -5.66 -0.537 1 98.94 87 LEU B CA 1
ATOM 1928 C C . LEU B 1 87 ? -11.781 -6.223 0.499 1 98.94 87 LEU B C 1
ATOM 1930 O O . LEU B 1 87 ? -11.078 -7.195 0.23 1 98.94 87 LEU B O 1
ATOM 1934 N N . THR B 1 88 ? -11.781 -5.609 1.674 1 98.94 88 THR B N 1
ATOM 1935 C CA . THR B 1 88 ? -10.969 -6.148 2.754 1 98.94 88 THR B CA 1
ATOM 1936 C C . THR B 1 88 ? -11.445 -7.543 3.154 1 98.94 88 THR B C 1
ATOM 1938 O O . THR B 1 88 ? -10.641 -8.453 3.344 1 98.94 88 THR B O 1
ATOM 1941 N N . ILE B 1 89 ? -12.734 -7.664 3.271 1 98.81 89 ILE B N 1
ATOM 1942 C CA . ILE B 1 89 ? -13.297 -8.977 3.586 1 98.81 89 ILE B CA 1
ATOM 1943 C C . ILE B 1 89 ? -12.938 -9.969 2.484 1 98.81 89 ILE B C 1
ATOM 1945 O O . ILE B 1 89 ? -12.461 -11.07 2.766 1 98.81 89 ILE B O 1
ATOM 1949 N N . LEU B 1 90 ? -13.125 -9.547 1.267 1 98.81 90 LEU B N 1
ATOM 1950 C CA . LEU B 1 90 ? -12.844 -10.398 0.116 1 98.81 90 LEU B CA 1
ATOM 1951 C C . LEU B 1 90 ? -11.391 -10.875 0.135 1 98.81 90 LEU B C 1
ATOM 1953 O O . LEU B 1 90 ? -11.125 -12.07 0.02 1 98.81 90 LEU B O 1
ATOM 1957 N N . ILE B 1 91 ? -10.445 -10 0.286 1 98.81 91 ILE B N 1
ATOM 1958 C CA . ILE B 1 91 ? -9.039 -10.352 0.182 1 98.81 91 ILE B CA 1
ATOM 1959 C C . ILE B 1 91 ? -8.609 -11.148 1.415 1 98.81 91 ILE B C 1
ATOM 1961 O O . ILE B 1 91 ? -7.73 -12.008 1.334 1 98.81 91 ILE B O 1
ATOM 1965 N N . SER B 1 92 ? -9.242 -10.906 2.551 1 98.81 92 SER B N 1
ATOM 1966 C CA . SER B 1 92 ? -8.953 -11.703 3.738 1 98.81 92 SER B CA 1
ATOM 1967 C C . SER B 1 92 ? -9.391 -13.156 3.549 1 98.81 92 SER B C 1
ATOM 1969 O O . SER B 1 92 ? -8.703 -14.078 4 1 98.81 92 SER B O 1
ATOM 1971 N N . VAL B 1 93 ? -10.516 -13.32 2.955 1 98.69 93 VAL B N 1
ATOM 1972 C CA . VAL B 1 93 ? -10.977 -14.672 2.646 1 98.69 93 VAL B CA 1
ATOM 1973 C C . VAL B 1 93 ? -10 -15.344 1.688 1 98.69 93 VAL B C 1
ATOM 1975 O O . VAL B 1 93 ? -9.641 -16.516 1.874 1 98.69 93 VAL B O 1
ATOM 1978 N N . ALA B 1 94 ? -9.57 -14.633 0.668 1 98.31 94 ALA B N 1
ATOM 1979 C CA . ALA B 1 94 ? -8.586 -15.172 -0.264 1 98.31 94 ALA B CA 1
ATOM 1980 C C . ALA B 1 94 ? -7.293 -15.531 0.455 1 98.31 94 ALA B C 1
ATOM 1982 O O . ALA B 1 94 ? -6.715 -16.594 0.215 1 98.31 94 ALA B O 1
ATOM 1983 N N . TRP B 1 95 ? -6.871 -14.648 1.334 1 98.62 95 TRP B N 1
ATOM 1984 C CA . TRP B 1 95 ? -5.664 -14.875 2.119 1 98.62 95 TRP B CA 1
ATOM 1985 C C . TRP B 1 95 ? -5.773 -16.156 2.93 1 98.62 95 TRP B C 1
ATOM 1987 O O . TRP B 1 95 ? -4.914 -17.047 2.836 1 98.62 95 TRP B O 1
ATOM 1997 N N . TYR B 1 96 ? -6.793 -16.297 3.613 1 98.31 96 TYR B N 1
ATOM 1998 C CA . TYR B 1 96 ? -7.016 -17.453 4.473 1 98.31 96 TYR B CA 1
ATOM 1999 C C . TYR B 1 96 ? -7.105 -18.734 3.652 1 98.31 96 TYR B C 1
ATOM 2001 O O . TYR B 1 96 ? -6.543 -19.766 4.031 1 98.31 96 TYR B O 1
ATOM 2009 N N . SER B 1 97 ? -7.695 -18.719 2.527 1 97.88 97 SER B N 1
ATOM 2010 C CA . SER B 1 97 ? -8.062 -19.906 1.769 1 97.88 97 SER B CA 1
ATOM 2011 C C . SER B 1 97 ? -6.902 -20.391 0.904 1 97.88 97 SER B C 1
ATOM 2013 O O . SER B 1 97 ? -6.754 -21.594 0.67 1 97.88 97 SER B O 1
ATOM 2015 N N . ILE B 1 98 ? -6.133 -19.422 0.441 1 96.12 98 ILE B N 1
ATOM 2016 C CA . ILE B 1 98 ? -5.227 -19.812 -0.634 1 96.12 98 ILE B CA 1
ATOM 2017 C C . ILE B 1 98 ? -3.795 -19.438 -0.264 1 96.12 98 ILE B C 1
ATOM 2019 O O . ILE B 1 98 ? -2.842 -20.062 -0.748 1 96.12 98 ILE B O 1
ATOM 2023 N N . HIS B 1 99 ? -3.572 -18.469 0.591 1 97.38 99 HIS B N 1
ATOM 2024 C CA . HIS B 1 99 ? -2.23 -17.922 0.721 1 97.38 99 HIS B CA 1
ATOM 2025 C C . HIS B 1 99 ? -1.664 -18.172 2.115 1 97.38 99 HIS B C 1
ATOM 2027 O O . HIS B 1 99 ? -0.458 -18.031 2.332 1 97.38 99 HIS B O 1
ATOM 2033 N N . ALA B 1 100 ? -2.406 -18.578 3.031 1 96 100 ALA B N 1
ATOM 2034 C CA . ALA B 1 100 ? -2.041 -18.562 4.445 1 96 100 ALA B CA 1
ATOM 2035 C C . ALA B 1 100 ? -0.916 -19.562 4.73 1 96 100 ALA B C 1
ATOM 2037 O O . ALA B 1 100 ? -0.068 -19.312 5.594 1 96 100 ALA B O 1
ATOM 2038 N N . ASP B 1 101 ? -0.803 -20.609 3.969 1 96.25 101 ASP B N 1
ATOM 2039 C CA . ASP B 1 101 ? 0.114 -21.703 4.297 1 96.25 101 ASP B CA 1
ATOM 2040 C C . ASP B 1 101 ? 1.416 -21.578 3.508 1 96.25 101 ASP B C 1
ATOM 2042 O O . ASP B 1 101 ? 2.316 -22.406 3.654 1 96.25 101 ASP B O 1
ATOM 2046 N N . SER B 1 102 ? 1.54 -20.562 2.727 1 97.12 102 SER B N 1
ATOM 2047 C CA . SER B 1 102 ? 2.674 -20.516 1.808 1 97.12 102 SER B CA 1
ATOM 2048 C C . SER B 1 102 ? 3.705 -19.484 2.254 1 97.12 102 SER B C 1
ATOM 2050 O O . SER B 1 102 ? 4.578 -19.094 1.478 1 97.12 102 SER B O 1
ATOM 2052 N N . GLY B 1 103 ? 3.516 -18.891 3.486 1 97.5 103 GLY B N 1
ATOM 2053 C CA . GLY B 1 103 ? 4.539 -18.031 4.055 1 97.5 103 GLY B CA 1
ATOM 2054 C C . GLY B 1 103 ? 4.5 -16.609 3.516 1 97.5 103 GLY B C 1
ATOM 2055 O O . GLY B 1 103 ? 3.605 -16.266 2.74 1 97.5 103 GLY B O 1
ATOM 2056 N N . TYR B 1 104 ? 5.461 -15.789 3.951 1 97.94 104 TYR B N 1
ATOM 2057 C CA . TYR B 1 104 ? 5.551 -14.375 3.586 1 97.94 104 TYR B CA 1
ATOM 2058 C C . TYR B 1 104 ? 6.391 -14.195 2.33 1 97.94 104 TYR B C 1
ATOM 2060 O O . TYR B 1 104 ? 7.605 -13.984 2.41 1 97.94 104 TYR B O 1
ATOM 2068 N N . ASN B 1 105 ? 5.758 -14.273 1.2 1 96.75 105 ASN B N 1
ATOM 2069 C CA . ASN B 1 105 ? 6.414 -14.109 -0.091 1 96.75 105 ASN B CA 1
ATOM 2070 C C . ASN B 1 105 ? 5.426 -13.695 -1.178 1 96.75 105 ASN B C 1
ATOM 2072 O O . ASN B 1 105 ? 4.211 -13.742 -0.967 1 96.75 105 ASN B O 1
ATOM 2076 N N . VAL B 1 106 ? 5.973 -13.344 -2.363 1 95.56 106 VAL B N 1
ATOM 2077 C CA . VAL B 1 106 ? 5.102 -12.898 -3.447 1 95.56 106 VAL B CA 1
ATOM 2078 C C . VAL B 1 106 ? 5.176 -13.891 -4.605 1 95.56 106 VAL B C 1
ATOM 2080 O O . VAL B 1 106 ? 4.352 -13.852 -5.523 1 95.56 106 VAL B O 1
ATOM 2083 N N . CYS B 1 107 ? 6.062 -14.859 -4.609 1 95.06 107 CYS B N 1
ATOM 2084 C CA . CYS B 1 107 ? 6.293 -15.656 -5.809 1 95.06 107 CYS B CA 1
ATOM 2085 C C . CYS B 1 107 ? 5.824 -17.094 -5.602 1 95.06 107 CYS B C 1
ATOM 2087 O O . CYS B 1 107 ? 5.75 -17.875 -6.555 1 95.06 107 CYS B O 1
ATOM 2089 N N . ASP B 1 108 ? 5.5 -17.5 -4.453 1 95.44 108 ASP B N 1
ATOM 2090 C CA . ASP B 1 108 ? 5.082 -18.875 -4.16 1 95.44 108 ASP B CA 1
ATOM 2091 C C . ASP B 1 108 ? 3.729 -18.906 -3.459 1 95.44 108 ASP B C 1
ATOM 2093 O O . ASP B 1 108 ? 3.572 -19.547 -2.418 1 95.44 108 ASP B O 1
ATOM 2097 N N . ASN B 1 109 ? 2.826 -18.047 -3.93 1 94.94 109 ASN B N 1
ATOM 2098 C CA . ASN B 1 109 ? 1.453 -17.984 -3.438 1 94.94 109 ASN B CA 1
ATOM 2099 C C . ASN B 1 109 ? 1.397 -17.562 -1.975 1 94.94 109 ASN B C 1
ATOM 2101 O O . ASN B 1 109 ? 0.508 -17.984 -1.233 1 94.94 109 ASN B O 1
ATOM 2105 N N . GLY B 1 110 ? 2.363 -16.781 -1.535 1 97.62 110 GLY B N 1
ATOM 2106 C CA . GLY B 1 110 ? 2.434 -16.312 -0.16 1 97.62 110 GLY B CA 1
ATOM 2107 C C . GLY B 1 110 ? 1.451 -15.188 0.141 1 97.62 110 GLY B C 1
ATOM 2108 O O . GLY B 1 110 ? 0.655 -14.805 -0.719 1 97.62 110 GLY B O 1
ATOM 2109 N N . TYR B 1 111 ? 1.479 -14.719 1.415 1 98.31 111 TYR B N 1
ATOM 2110 C CA . TYR B 1 111 ? 0.422 -13.812 1.84 1 98.31 111 TYR B CA 1
ATOM 2111 C C . TYR B 1 111 ? 0.922 -12.367 1.863 1 98.31 111 TYR B C 1
ATOM 2113 O O . TYR B 1 111 ? 0.235 -11.477 2.363 1 98.31 111 TYR B O 1
ATOM 2121 N N . LYS B 1 112 ? 2.041 -12.07 1.313 1 98.31 112 LYS B N 1
ATOM 2122 C CA . LYS B 1 112 ? 2.561 -10.711 1.316 1 98.31 112 LYS B CA 1
ATOM 2123 C C . LYS B 1 112 ? 1.643 -9.766 0.542 1 98.31 112 LYS B C 1
ATOM 2125 O O . LYS B 1 112 ? 1.326 -8.672 1.015 1 98.31 112 LYS B O 1
ATOM 2130 N N . LEU B 1 113 ? 1.24 -10.219 -0.671 1 98.12 113 LEU B N 1
ATOM 2131 C CA . LEU B 1 113 ? 0.396 -9.344 -1.476 1 98.12 113 LEU B CA 1
ATOM 2132 C C . LEU B 1 113 ? -0.959 -9.125 -0.808 1 98.12 113 LEU B C 1
ATOM 2134 O O . LEU B 1 113 ? -1.42 -7.992 -0.678 1 98.12 113 LEU B O 1
ATOM 2138 N N . PRO B 1 114 ? -1.624 -10.18 -0.365 1 98.5 114 PRO B N 1
ATOM 2139 C CA . PRO B 1 114 ? -2.857 -9.953 0.394 1 98.5 114 PRO B CA 1
ATOM 2140 C C . PRO B 1 114 ? -2.658 -9.008 1.577 1 98.5 114 PRO B C 1
ATOM 2142 O O . PRO B 1 114 ? -3.504 -8.148 1.837 1 98.5 114 PRO B O 1
ATOM 2145 N N . LEU B 1 115 ? -1.596 -9.172 2.258 1 98.75 115 LEU B N 1
ATOM 2146 C CA . LEU B 1 115 ? -1.314 -8.297 3.393 1 98.75 115 LEU B CA 1
ATOM 2147 C C . LEU B 1 115 ? -1.184 -6.848 2.941 1 98.75 115 LEU B C 1
ATOM 2149 O O . LEU B 1 115 ? -1.728 -5.945 3.578 1 98.75 115 LEU B O 1
ATOM 2153 N N . ILE B 1 116 ? -0.483 -6.629 1.892 1 98.81 116 ILE B N 1
ATOM 2154 C CA . ILE B 1 116 ? -0.32 -5.285 1.349 1 98.81 116 ILE B CA 1
ATOM 2155 C C . ILE B 1 116 ? -1.689 -4.676 1.052 1 98.81 116 ILE B C 1
ATOM 2157 O O . ILE B 1 116 ? -1.954 -3.523 1.4 1 98.81 116 ILE B O 1
ATOM 2161 N N . TYR B 1 117 ? -2.557 -5.426 0.476 1 98.88 117 TYR B N 1
ATOM 2162 C CA . TYR B 1 117 ? -3.875 -4.918 0.115 1 98.88 117 TYR B CA 1
ATOM 2163 C C . TYR B 1 117 ? -4.699 -4.598 1.358 1 98.88 117 TYR B C 1
ATOM 2165 O O . TYR B 1 117 ? -5.398 -3.586 1.402 1 98.88 117 TYR B O 1
ATOM 2173 N N . VAL B 1 118 ? -4.594 -5.445 2.348 1 98.88 118 VAL B N 1
ATOM 2174 C CA . VAL B 1 118 ? -5.309 -5.172 3.592 1 98.88 118 VAL B CA 1
ATOM 2175 C C . VAL B 1 118 ? -4.789 -3.875 4.211 1 98.88 118 VAL B C 1
ATOM 2177 O O . VAL B 1 118 ? -5.578 -3.012 4.605 1 98.88 118 VAL B O 1
ATOM 2180 N N . VAL B 1 119 ? -3.482 -3.723 4.262 1 98.88 119 VAL B N 1
ATOM 2181 C CA . VAL B 1 119 ? -2.854 -2.547 4.855 1 98.88 119 VAL B CA 1
ATOM 2182 C C . VAL B 1 119 ? -3.299 -1.29 4.113 1 98.88 119 VAL B C 1
ATOM 2184 O O . VAL B 1 119 ? -3.643 -0.283 4.734 1 98.88 119 VAL B O 1
ATOM 2187 N N . THR B 1 120 ? -3.355 -1.358 2.791 1 98.88 120 THR B N 1
ATOM 2188 C CA . THR B 1 120 ? -3.68 -0.18 1.995 1 98.88 120 THR B CA 1
ATOM 2189 C C . THR B 1 120 ? -5.18 0.098 2.025 1 98.88 120 THR B C 1
ATOM 2191 O O . THR B 1 120 ? -5.602 1.256 2.029 1 98.88 120 THR B O 1
ATOM 2194 N N . LEU B 1 121 ? -5.969 -0.959 2.109 1 98.94 121 LEU B N 1
ATOM 2195 C CA . LEU B 1 121 ? -7.41 -0.776 2.223 1 98.94 121 LEU B CA 1
ATOM 2196 C C . LEU B 1 121 ? -7.773 -0.144 3.562 1 98.94 121 LEU B C 1
ATOM 2198 O O . LEU B 1 121 ? -8.727 0.631 3.648 1 98.94 121 LEU B O 1
ATOM 2202 N N . LEU B 1 122 ? -7.016 -0.457 4.578 1 98.75 122 LEU B N 1
ATOM 2203 C CA . LEU B 1 122 ? -7.254 0.124 5.895 1 98.75 122 LEU B CA 1
ATOM 2204 C C . LEU B 1 122 ? -7.109 1.642 5.855 1 98.75 122 LEU B C 1
ATOM 2206 O O . LEU B 1 122 ? -7.816 2.355 6.57 1 98.75 122 LEU B O 1
ATOM 2210 N N . ILE B 1 123 ? -6.219 2.102 5 1 98.56 123 ILE B N 1
ATOM 2211 C CA . ILE B 1 123 ? -6.059 3.541 4.824 1 98.56 123 ILE B CA 1
ATOM 2212 C C . ILE B 1 123 ? -7.367 4.145 4.316 1 98.56 123 ILE B C 1
ATOM 2214 O O . ILE B 1 123 ? -7.852 5.137 4.863 1 98.56 123 ILE B O 1
ATOM 2218 N N . LEU B 1 124 ? -8 3.508 3.389 1 98.38 124 LEU B N 1
ATOM 2219 C CA . LEU B 1 124 ? -9.234 4.031 2.812 1 98.38 124 LEU B CA 1
ATOM 2220 C C . LEU B 1 124 ? -10.398 3.869 3.783 1 98.38 124 LEU B C 1
ATOM 2222 O O . LEU B 1 124 ? -11.297 4.715 3.828 1 98.38 124 LEU B O 1
ATOM 2226 N N . ILE B 1 125 ? -10.391 2.791 4.523 1 98.06 125 ILE B N 1
ATOM 2227 C CA . ILE B 1 125 ? -11.453 2.562 5.496 1 98.06 125 ILE B CA 1
ATOM 2228 C C . ILE B 1 125 ? -11.445 3.67 6.547 1 98.06 125 ILE B C 1
ATOM 2230 O O . ILE B 1 125 ? -12.492 4.184 6.93 1 98.06 125 ILE B O 1
ATOM 2234 N N . THR B 1 126 ? -10.273 4.098 6.941 1 96.56 126 THR B N 1
ATOM 2235 C CA . THR B 1 126 ? -10.18 4.992 8.086 1 96.56 126 THR B CA 1
ATOM 2236 C C . THR B 1 126 ? -10.141 6.449 7.633 1 96.56 126 THR B C 1
ATOM 2238 O O . THR B 1 126 ? -10.555 7.344 8.367 1 96.56 126 THR B O 1
ATOM 2241 N N . GLN B 1 127 ? -9.672 6.672 6.395 1 94.62 127 GLN B N 1
ATOM 2242 C CA . GLN B 1 127 ? -9.453 8.055 5.988 1 94.62 127 GLN B CA 1
ATOM 2243 C C . GLN B 1 127 ? -10.453 8.477 4.914 1 94.62 127 GLN B C 1
ATOM 2245 O O . GLN B 1 127 ? -10.594 9.664 4.625 1 94.62 127 GLN B O 1
ATOM 2250 N N . GLY B 1 128 ? -11.07 7.488 4.328 1 94.75 128 GLY B N 1
ATOM 2251 C CA . GLY B 1 128 ? -12.031 7.793 3.283 1 94.75 128 GLY B CA 1
ATOM 2252 C C . GLY B 1 128 ? -11.391 8.055 1.934 1 94.75 128 GLY B C 1
ATOM 2253 O O . GLY B 1 128 ? -10.25 7.652 1.696 1 94.75 128 GLY B O 1
ATOM 2254 N N . ALA B 1 129 ? -12.156 8.742 1.114 1 95.81 129 ALA B N 1
ATOM 2255 C CA . ALA B 1 129 ? -11.781 8.883 -0.29 1 95.81 129 ALA B CA 1
ATOM 2256 C 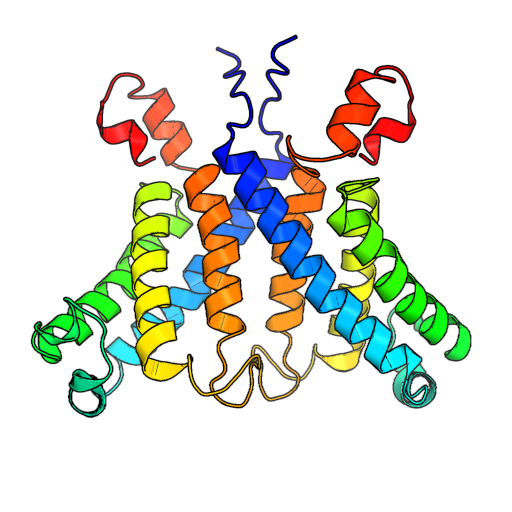C . ALA B 1 129 ? -10.852 10.078 -0.493 1 95.81 129 ALA B C 1
ATOM 2258 O O . ALA B 1 129 ? -10.156 10.164 -1.51 1 95.81 129 ALA B O 1
ATOM 2259 N N . GLY B 1 130 ? -10.836 10.938 0.405 1 93.06 130 GLY B N 1
ATOM 2260 C CA . GLY B 1 130 ? -10.094 12.172 0.227 1 93.06 130 GLY B CA 1
ATOM 2261 C C . GLY B 1 130 ? -10.891 13.258 -0.473 1 93.06 130 GLY B C 1
ATOM 2262 O O . GLY B 1 130 ? -12.031 13.023 -0.88 1 93.06 130 GLY B O 1
ATOM 2263 N N . LYS B 1 131 ? -10.266 14.422 -0.639 1 92.94 131 LYS B N 1
ATOM 2264 C CA . LYS B 1 131 ? -10.945 15.617 -1.134 1 92.94 131 LYS B CA 1
ATOM 2265 C C . LYS B 1 131 ? -11.312 15.469 -2.609 1 92.94 131 LYS B C 1
ATOM 2267 O O . LYS B 1 131 ? -12.312 16.016 -3.064 1 92.94 131 LYS B O 1
ATOM 2272 N N . LEU B 1 132 ? -10.5 14.719 -3.254 1 95.44 132 LEU B N 1
ATOM 2273 C CA . LEU B 1 132 ? -10.734 14.531 -4.68 1 95.44 132 LEU B CA 1
ATOM 2274 C C . LEU B 1 132 ? -11.594 13.297 -4.934 1 95.44 132 LEU B C 1
ATOM 2276 O O . LEU B 1 132 ? -11.117 12.305 -5.484 1 95.44 132 LEU B O 1
ATOM 2280 N N . SER B 1 133 ? -12.93 13.461 -4.574 1 96.5 133 SER B N 1
ATOM 22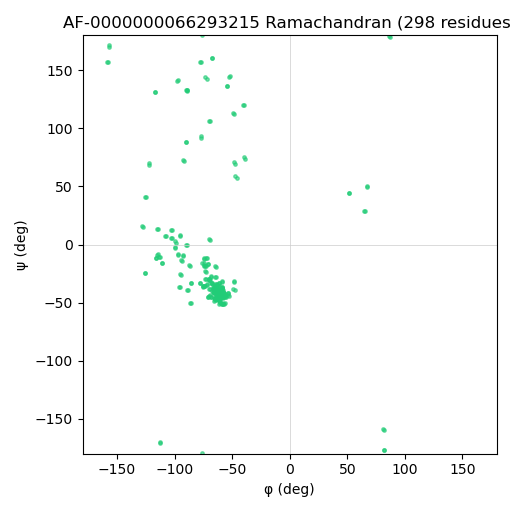81 C CA . SER B 1 133 ? -13.82 12.305 -4.637 1 96.5 133 SER B CA 1
ATOM 2282 C C . SER B 1 133 ? -15.273 12.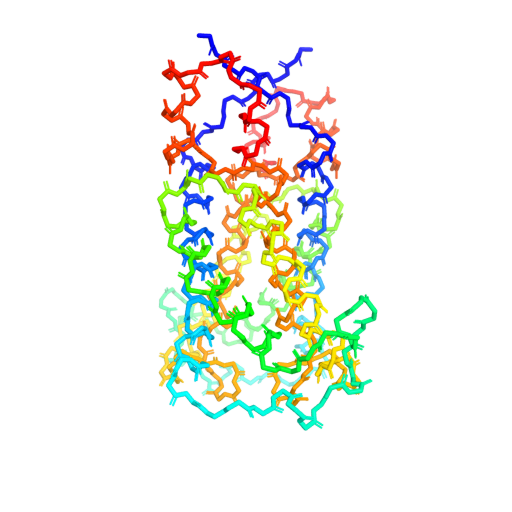742 -4.742 1 96.5 133 SER B C 1
ATOM 2284 O O . SER B 1 133 ? -15.633 13.852 -4.344 1 96.5 133 SER B O 1
ATOM 2286 N N . LEU B 1 134 ? -16.094 11.914 -5.25 1 96.19 134 LEU B N 1
ATOM 2287 C CA . LEU B 1 134 ? -17.531 12.164 -5.277 1 96.19 134 LEU B CA 1
ATOM 2288 C C . LEU B 1 134 ? -18.125 12.086 -3.873 1 96.19 134 LEU B C 1
ATOM 2290 O O . LEU B 1 134 ? -19.125 12.742 -3.578 1 96.19 134 LEU B O 1
ATOM 2294 N N . ASP B 1 135 ? -17.5 11.258 -3.057 1 94.56 135 ASP B N 1
ATOM 2295 C CA . ASP B 1 135 ? -17.938 11.234 -1.66 1 94.56 135 ASP B CA 1
ATOM 2296 C C . ASP B 1 135 ? -17.938 12.641 -1.062 1 94.56 135 ASP B C 1
ATOM 2298 O O . ASP B 1 135 ? -18.891 13.016 -0.362 1 94.56 135 ASP B O 1
ATOM 2302 N N . THR B 1 136 ? -16.875 13.383 -1.342 1 91.56 136 THR B N 1
ATOM 2303 C CA . THR B 1 136 ? -16.75 14.734 -0.814 1 91.56 136 THR B CA 1
ATOM 2304 C C . THR B 1 136 ? -17.844 15.641 -1.382 1 91.56 136 THR B C 1
ATOM 2306 O O . THR B 1 136 ? -18.438 16.438 -0.653 1 91.56 136 THR B O 1
ATOM 2309 N N . LEU B 1 137 ? -18.172 15.477 -2.615 1 91.88 137 LEU B N 1
ATOM 2310 C CA . LEU B 1 137 ? -19.203 16.281 -3.262 1 91.88 137 LEU B CA 1
ATOM 2311 C C . LEU B 1 137 ? -20.578 15.938 -2.713 1 91.88 137 LEU B C 1
ATOM 2313 O O . LEU B 1 137 ? -21.391 16.828 -2.482 1 91.88 137 LEU B O 1
ATOM 2317 N N . ILE B 1 138 ? -20.812 14.703 -2.57 1 91.94 138 ILE B N 1
ATOM 2318 C CA . ILE B 1 138 ? -22.109 14.234 -2.049 1 91.94 138 ILE B CA 1
ATOM 2319 C C . ILE B 1 138 ? -22.312 14.781 -0.641 1 91.94 138 ILE B C 1
ATOM 2321 O O . ILE B 1 138 ? -23.406 15.234 -0.304 1 91.94 138 ILE B O 1
ATOM 2325 N N . LYS B 1 139 ? -21.297 14.75 0.172 1 89 139 LYS B N 1
ATOM 2326 C CA . LYS B 1 139 ? -21.406 15.266 1.532 1 89 139 LYS B CA 1
ATOM 2327 C C . LYS B 1 139 ? -21.688 16.766 1.528 1 89 139 LYS B C 1
ATOM 2329 O O . LYS B 1 139 ? -22.391 17.266 2.408 1 89 139 LYS B O 1
ATOM 2334 N N . LYS B 1 140 ? -21.109 17.406 0.534 1 88.06 140 LYS B N 1
ATOM 2335 C CA . LYS B 1 140 ? -21.344 18.844 0.411 1 88.06 140 LYS B CA 1
ATOM 2336 C C . LYS B 1 140 ? -22.781 19.141 0.036 1 88.06 140 LYS B C 1
ATOM 2338 O O . LYS B 1 140 ? -23.375 20.094 0.537 1 88.06 140 LYS B O 1
ATOM 2343 N N . VAL B 1 141 ? -23.297 18.25 -0.725 1 89.12 141 VAL B N 1
ATOM 2344 C CA . VAL B 1 141 ? -24.641 18.469 -1.254 1 89.12 141 VAL B CA 1
ATOM 2345 C C . VAL B 1 141 ? -25.672 17.922 -0.274 1 89.12 141 VAL B C 1
ATOM 2347 O O . VAL B 1 141 ? -26.734 18.531 -0.093 1 89.12 141 VAL B O 1
ATOM 2350 N N . TYR B 1 142 ? -25.328 16.766 0.321 1 87.12 142 TYR B N 1
ATOM 2351 C CA . TYR B 1 142 ? -26.266 16.125 1.238 1 87.12 142 TYR B CA 1
ATOM 2352 C C . TYR B 1 142 ? -25.641 15.93 2.613 1 87.12 142 TYR B C 1
ATOM 2354 O O . TYR B 1 142 ? -25.469 14.797 3.072 1 87.12 142 TYR B O 1
ATOM 2362 N N . PRO B 1 143 ? -25.406 16.906 3.365 1 80.25 143 PRO B N 1
ATOM 2363 C CA . PRO B 1 143 ? -24.625 16.828 4.605 1 80.25 143 PRO B CA 1
ATOM 2364 C C . PRO B 1 143 ? -25.375 16.125 5.73 1 80.25 143 PRO B C 1
ATOM 2366 O O . PRO B 1 143 ? -24.766 15.664 6.699 1 80.25 143 PRO B O 1
ATOM 2369 N N . THR B 1 144 ? -26.688 15.852 5.648 1 79.88 144 THR B N 1
ATOM 2370 C CA . THR B 1 144 ? -27.453 15.367 6.793 1 79.88 144 THR B CA 1
ATOM 2371 C C . THR B 1 144 ? -27.953 13.945 6.551 1 79.88 144 THR B C 1
ATOM 2373 O O . THR B 1 144 ? -28.734 13.414 7.34 1 79.88 144 THR B O 1
ATOM 2376 N N . LYS B 1 145 ? -27.469 13.273 5.586 1 74.5 145 LYS B N 1
ATOM 2377 C CA . LYS B 1 145 ? -27.969 11.922 5.32 1 74.5 145 LYS B CA 1
ATOM 2378 C C . LYS B 1 145 ? -27.156 10.883 6.094 1 74.5 145 LYS B C 1
ATOM 2380 O O . LYS B 1 145 ? -25.922 10.961 6.152 1 74.5 145 LYS B O 1
ATOM 2385 N N . SER B 1 146 ? -27.844 9.93 6.773 1 74.81 146 SER B N 1
ATOM 2386 C CA . SER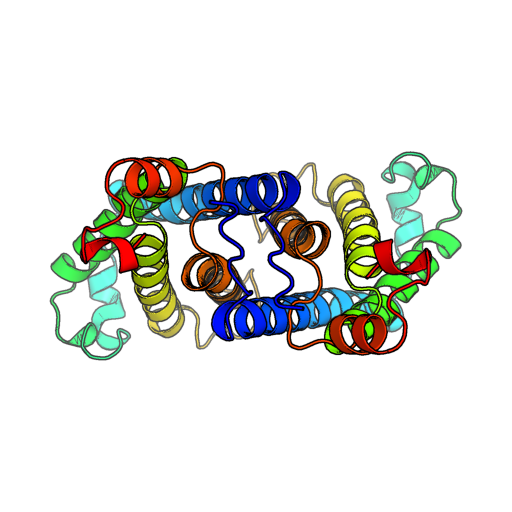 B 1 146 ? -27.25 8.961 7.695 1 74.81 146 SER B CA 1
ATOM 2387 C C . SER B 1 146 ? -26.266 8.055 6.98 1 74.81 146 SER B C 1
ATOM 2389 O O . SER B 1 146 ? -25.266 7.633 7.566 1 74.81 146 SER B O 1
ATOM 2391 N N . TRP B 1 147 ? -26.547 7.703 5.734 1 72.94 147 TRP B N 1
ATOM 2392 C CA . TRP B 1 147 ? -25.703 6.766 4.992 1 72.94 147 TRP B CA 1
ATOM 2393 C C . TRP B 1 147 ? -24.359 7.383 4.66 1 72.94 147 TRP B C 1
ATOM 2395 O O . TRP B 1 147 ? -23.453 6.699 4.164 1 72.94 147 TRP B O 1
ATOM 2405 N N . LEU B 1 148 ? -24.078 8.5 5.066 1 75.69 148 LEU B N 1
ATOM 2406 C CA . LEU B 1 148 ? -22.859 9.234 4.762 1 75.69 148 LEU B CA 1
ATOM 2407 C C . LEU B 1 148 ? -21.672 8.641 5.512 1 75.69 148 LEU B C 1
ATOM 2409 O O . LEU B 1 148 ? -20.516 8.875 5.145 1 75.69 148 LEU B O 1
ATOM 2413 N N . LYS B 1 149 ? -22.094 7.879 6.543 1 75.56 149 LYS B N 1
ATOM 2414 C CA . LYS B 1 149 ? -21.016 7.246 7.293 1 75.56 149 LYS B CA 1
ATOM 2415 C C . LYS B 1 149 ? -20.25 6.258 6.418 1 75.56 149 LYS B C 1
ATOM 2417 O O . LYS B 1 149 ? -19.109 5.902 6.73 1 75.56 149 LYS B O 1
ATOM 2422 N N . PHE B 1 150 ? -20.828 5.832 5.348 1 79.31 150 PHE B N 1
ATOM 2423 C CA . PHE B 1 150 ? -20.203 4.859 4.449 1 79.31 150 PHE B CA 1
ATOM 2424 C C . PHE B 1 150 ? -19.375 5.562 3.381 1 79.31 150 PHE B C 1
ATOM 2426 O O . PHE B 1 150 ? -18.734 4.906 2.566 1 79.31 150 PHE B O 1
ATOM 2433 N N . LEU B 1 151 ? -19.406 6.824 3.488 1 81.19 151 LEU B N 1
ATOM 2434 C CA . LEU B 1 151 ? -18.609 7.629 2.566 1 81.19 151 LEU B CA 1
ATOM 2435 C C . LEU B 1 151 ? -17.188 7.809 3.092 1 81.19 151 LEU B C 1
ATOM 2437 O O . LEU B 1 151 ? -16.969 7.777 4.305 1 81.19 151 LEU B O 1
#

Nearest PDB structures (foldseek):
  4etr-assembly2_B  TM=3.097E-01  e=7.571E+00  Pseudomonas aeruginosa PAO1
  4etr-assembly2_B  TM=3.113E-01  e=7.337E+00  Pseudomonas aeruginosa PAO1

pLDDT: mean 93.55, std 12.05, range [33.81, 98.94]

Radius of gyration: 20.76 Å; Cα contacts (8 Å, |Δi|>4): 435; chains: 2; bounding box: 59×54×41 Å

Organism: Haemophilus influenzae (strain ATCC 51907 / DSM 11121 / KW20 / Rd) (NCBI:txid71421)

Solvent-accessible surface area (backbone atoms only — not comparable to full-atom values): 15098 Å² total; per-residue (Å²): 126,82,61,46,52,59,80,45,71,51,35,16,49,32,37,38,53,45,28,45,52,54,19,50,58,38,29,53,54,14,49,50,52,69,75,48,78,86,59,45,68,80,46,37,86,44,36,53,89,68,56,45,77,46,58,37,70,56,52,48,48,52,52,28,46,47,21,51,50,36,24,57,31,31,62,51,12,38,44,22,19,47,36,28,49,52,49,39,52,52,44,49,49,48,26,63,44,67,10,62,87,44,46,88,33,68,69,63,54,16,32,41,58,46,47,51,50,44,51,56,30,39,41,28,48,46,59,28,34,36,72,66,21,46,34,45,51,46,42,69,73,49,70,82,51,80,74,52,76,36,52,126,82,63,47,53,59,79,45,72,52,35,17,50,30,38,39,51,45,29,43,52,53,18,50,58,38,29,52,53,14,49,51,52,71,75,47,78,87,60,44,68,80,46,37,87,43,34,52,90,68,55,45,77,46,56,37,68,57,52,49,49,50,52,29,47,48,21,51,48,35,24,56,31,32,63,51,12,40,43,22,19,48,36,28,49,52,48,40,53,52,43,49,48,48,27,62,44,67,9,61,87,45,46,88,32,68,68,64,54,17,32,42,57,47,48,50,51,45,52,56,31,39,41,29,49,47,60,29,36,36,73,65,21,46,34,47,51,46,41,70,74,49,72,83,52,78,73,52,76,35,53